Protein AF-T1CAQ6-F1 (afdb_monomer)

Mean predicted aligned error: 11.78 Å

Secondary structure (DSSP, 8-state):
---PPP-----------------SS---TTS-HHHHHHHHHHHHHTT---EEEE-SS-SSSSEEEEE-TTT--EEEEE---SSTTS-EE-SHHHHH-SBS--HHHHHHHHHHTTSTTHHHHHHH----SSEEEEEEEESEEEEEEE--TT--HHHHHHHHHHEEGGGTTEEPS--HHHHHHHHHHHHHTT--EEE-HHHHHHHHHHHHHHHHHHHHHHH-TTGGG-GGGGGT-SSPPPHHHHHHHHHHHHHSS------TTS-SS-PPP----------------

Structure (mmCIF, N/CA/C/O backbone):
data_AF-T1CAQ6-F1
#
_entry.id   AF-T1CAQ6-F1
#
loop_
_atom_site.group_PDB
_atom_site.id
_atom_site.type_symbol
_atom_site.label_atom_id
_atom_site.label_alt_id
_atom_site.label_comp_id
_atom_site.label_asym_id
_atom_site.label_entity_id
_atom_site.label_seq_id
_atom_site.pdbx_PDB_ins_code
_atom_site.Cartn_x
_atom_site.Cartn_y
_atom_site.Cartn_z
_atom_site.occupancy
_atom_site.B_iso_or_equiv
_atom_site.auth_seq_id
_atom_site.auth_comp_id
_atom_site.auth_asym_id
_atom_site.auth_atom_id
_atom_site.pdbx_PDB_model_num
ATOM 1 N N . MET A 1 1 ? 8.371 50.457 54.024 1.00 40.31 1 MET A N 1
ATOM 2 C CA . MET A 1 1 ? 8.135 50.822 52.609 1.00 40.31 1 MET A CA 1
ATOM 3 C C . MET A 1 1 ? 7.409 49.668 51.937 1.00 40.31 1 MET A C 1
ATOM 5 O O . MET A 1 1 ? 7.884 48.546 52.010 1.00 40.31 1 MET A O 1
ATOM 9 N N . LYS A 1 2 ? 6.210 49.922 51.400 1.00 35.12 2 LYS A N 1
ATOM 10 C CA . LYS A 1 2 ? 5.373 48.935 50.705 1.00 35.12 2 LYS A CA 1
ATOM 11 C C . LYS A 1 2 ? 5.833 48.849 49.248 1.00 35.12 2 LYS A C 1
ATOM 13 O O . LYS A 1 2 ? 5.749 49.856 48.551 1.00 35.12 2 LYS A O 1
ATOM 18 N N . THR A 1 3 ? 6.244 47.680 48.773 1.00 33.59 3 THR A N 1
ATOM 19 C CA . THR A 1 3 ? 6.463 47.427 47.341 1.00 33.59 3 THR A CA 1
ATOM 20 C C . THR A 1 3 ? 5.558 46.284 46.889 1.00 33.59 3 THR A C 1
ATOM 22 O O . THR A 1 3 ? 5.728 45.125 47.249 1.00 33.59 3 THR A O 1
ATOM 25 N N . LYS A 1 4 ? 4.522 46.659 46.132 1.00 32.66 4 LYS A N 1
ATOM 26 C CA . LYS A 1 4 ? 3.660 45.759 45.357 1.00 32.66 4 LYS A CA 1
ATOM 27 C C . LYS A 1 4 ? 4.472 45.160 44.201 1.00 32.66 4 LYS A C 1
ATOM 29 O O . LYS A 1 4 ? 5.146 45.935 43.523 1.00 32.66 4 LYS A O 1
ATOM 34 N N . PRO A 1 5 ? 4.312 43.876 43.851 1.00 33.75 5 PRO A N 1
ATOM 35 C CA . PRO A 1 5 ? 4.536 43.435 42.488 1.00 33.75 5 PRO A CA 1
ATOM 36 C C . PRO A 1 5 ? 3.266 43.678 41.662 1.00 33.75 5 PRO A C 1
ATOM 38 O O . PRO A 1 5 ? 2.150 43.346 42.062 1.00 33.75 5 PRO A O 1
ATOM 41 N N . LEU A 1 6 ? 3.459 44.316 40.511 1.00 31.70 6 LEU A N 1
ATOM 42 C CA . LEU A 1 6 ? 2.451 44.578 39.493 1.00 31.70 6 LEU A CA 1
ATOM 43 C C . LEU A 1 6 ? 1.909 43.261 38.924 1.00 31.70 6 LEU A C 1
ATOM 45 O O . LEU A 1 6 ? 2.656 42.457 38.373 1.00 31.70 6 LEU A O 1
ATOM 49 N N . SER A 1 7 ? 0.590 43.073 39.006 1.00 30.94 7 SER A N 1
ATOM 50 C CA . SER A 1 7 ? -0.119 42.044 38.251 1.00 30.94 7 SER A CA 1
ATOM 51 C C . SER A 1 7 ? -0.069 42.398 36.762 1.00 30.94 7 SER A C 1
ATOM 53 O O . SER A 1 7 ? -0.842 43.238 36.285 1.00 30.94 7 SER A O 1
ATOM 55 N N . VAL A 1 8 ? 0.833 41.770 36.012 1.00 34.38 8 VAL A N 1
ATOM 56 C CA . VAL A 1 8 ? 0.759 41.797 34.551 1.00 34.38 8 VAL A CA 1
ATOM 57 C C . VAL A 1 8 ? -0.361 40.846 34.159 1.00 34.38 8 VAL A C 1
ATOM 59 O O . VAL A 1 8 ? -0.269 39.630 34.303 1.00 34.38 8 VAL A O 1
ATOM 62 N N . LYS A 1 9 ? -1.474 41.458 33.757 1.00 30.97 9 LYS A N 1
ATOM 63 C CA . LYS A 1 9 ? -2.688 40.815 33.272 1.00 30.97 9 LYS A CA 1
ATOM 64 C C . LYS A 1 9 ? -2.329 39.713 32.275 1.00 30.97 9 LYS A C 1
ATOM 66 O O . LYS A 1 9 ? -1.793 39.992 31.205 1.00 30.97 9 LYS A O 1
ATOM 71 N N . ALA A 1 10 ? -2.696 38.483 32.624 1.00 31.16 10 ALA A N 1
ATOM 72 C CA . ALA A 1 10 ? -2.847 37.360 31.714 1.00 31.16 10 ALA A CA 1
ATOM 73 C C . ALA A 1 10 ? -3.955 37.695 30.701 1.00 31.16 10 ALA A C 1
ATOM 75 O O . ALA A 1 10 ? -5.111 37.308 30.836 1.00 31.16 10 ALA A O 1
ATOM 76 N N . ALA A 1 11 ? -3.593 38.501 29.711 1.00 33.75 11 ALA A N 1
ATOM 77 C CA . ALA A 1 11 ? -4.400 38.851 28.559 1.00 33.75 11 ALA A CA 1
ATOM 78 C C . ALA A 1 11 ? -3.692 38.315 27.313 1.00 33.75 11 ALA A C 1
ATOM 80 O O . ALA A 1 11 ? -3.272 39.065 26.440 1.00 33.75 11 ALA A O 1
ATOM 81 N N . GLN A 1 12 ? -3.544 36.994 27.234 1.00 31.95 12 GLN A N 1
ATOM 82 C CA . GLN A 1 12 ? -3.258 36.310 25.977 1.00 31.95 12 GLN A CA 1
ATOM 83 C C . GLN A 1 12 ? -4.358 35.291 25.714 1.00 31.95 12 GLN A C 1
ATOM 85 O O . GLN A 1 12 ? -4.246 34.097 25.956 1.00 31.95 12 GLN A O 1
ATOM 90 N N . ALA A 1 13 ? -5.470 35.867 25.258 1.00 33.31 13 ALA A N 1
ATOM 91 C CA . ALA A 1 13 ? -6.212 35.425 24.090 1.00 33.31 13 ALA A CA 1
ATOM 92 C C . ALA A 1 13 ? -6.301 33.904 23.898 1.00 33.31 13 ALA A C 1
ATOM 94 O O . ALA A 1 13 ? -5.608 33.304 23.078 1.00 33.31 13 ALA A O 1
ATOM 95 N N . SER A 1 14 ? -7.300 33.332 24.560 1.00 37.12 14 SER A N 1
ATOM 96 C CA . SER A 1 14 ? -8.051 32.173 24.094 1.00 37.12 14 SER A CA 1
ATOM 97 C C . SER A 1 14 ? -8.678 32.445 22.713 1.00 37.12 14 SER A C 1
ATOM 99 O O . SER A 1 14 ? -9.882 32.648 22.568 1.00 37.12 14 SER A O 1
ATOM 101 N N . LYS A 1 15 ? -7.873 32.449 21.647 1.00 37.47 15 LYS A N 1
ATOM 102 C CA . LYS A 1 15 ? -8.399 32.314 20.285 1.00 37.47 15 LYS A CA 1
ATOM 103 C C . LYS A 1 15 ? -8.527 30.831 19.985 1.00 37.47 15 LYS A C 1
ATOM 105 O O . LYS A 1 15 ? -7.562 30.163 19.632 1.00 37.47 15 LYS A O 1
ATOM 110 N N . SER A 1 16 ? -9.748 30.331 20.158 1.00 37.44 16 SER A N 1
ATOM 111 C CA . SER A 1 16 ? -10.180 29.057 19.592 1.00 37.44 16 SER A CA 1
ATOM 112 C C . SER A 1 16 ? -9.671 28.941 18.148 1.00 37.44 16 SER A C 1
ATOM 114 O O . SER A 1 16 ? -9.913 29.813 17.310 1.00 37.44 16 SER A O 1
ATOM 116 N N . ALA A 1 17 ? -8.902 27.888 17.875 1.00 41.69 17 ALA A N 1
ATOM 117 C CA . ALA A 1 17 ? -8.387 27.581 16.551 1.00 41.69 17 ALA A CA 1
ATOM 118 C C . ALA A 1 17 ? -9.563 27.235 15.629 1.00 41.69 17 ALA A C 1
ATOM 120 O O . ALA A 1 17 ? -9.959 26.078 15.480 1.00 41.69 17 ALA A O 1
ATOM 121 N N . ARG A 1 18 ? -10.168 28.257 15.023 1.00 43.47 18 ARG A N 1
ATOM 122 C CA . ARG A 1 18 ? -11.094 28.097 13.906 1.00 43.47 18 ARG A CA 1
ATOM 123 C C . ARG A 1 18 ? -10.276 27.443 12.792 1.00 43.47 18 ARG A C 1
ATOM 125 O O . ARG A 1 18 ? -9.409 28.105 12.230 1.00 43.47 18 ARG A O 1
ATOM 132 N N . LYS A 1 19 ? -10.477 26.138 12.550 1.00 57.50 19 LYS A N 1
ATOM 133 C CA . LYS A 1 19 ? -9.777 25.367 11.504 1.00 57.50 19 LYS A CA 1
ATOM 134 C C . LYS A 1 19 ? -9.721 26.210 10.227 1.00 57.50 19 LYS A C 1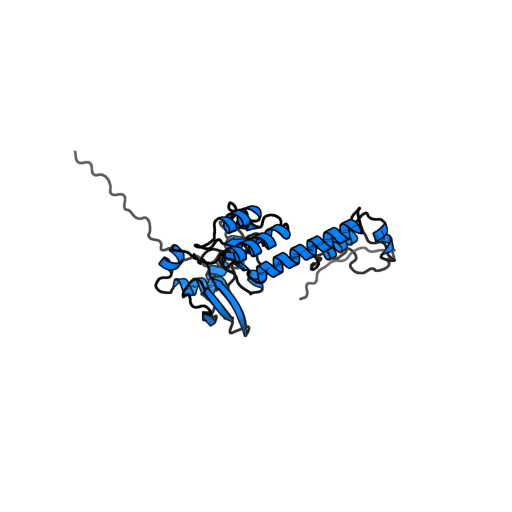
ATOM 136 O O . LYS A 1 19 ? -10.772 26.485 9.647 1.00 57.50 19 LYS A O 1
ATOM 141 N N . LEU A 1 20 ? -8.528 26.658 9.824 1.00 64.94 20 LEU A N 1
ATOM 142 C CA . LEU A 1 20 ? -8.370 27.377 8.564 1.00 64.94 20 LEU A CA 1
ATOM 143 C C . LEU A 1 20 ? -8.843 26.453 7.439 1.00 64.94 20 LEU A C 1
ATOM 145 O O . LEU A 1 20 ? -8.340 25.343 7.283 1.00 64.94 20 LEU A O 1
ATOM 149 N N . LYS A 1 21 ? -9.833 26.912 6.673 1.00 81.12 21 LYS A N 1
ATOM 150 C CA . LYS A 1 21 ? -10.293 26.240 5.460 1.00 81.12 21 LYS A CA 1
ATOM 151 C C . LYS A 1 21 ? -9.170 26.328 4.431 1.00 81.12 21 LYS A C 1
ATOM 153 O O . LYS A 1 21 ? -8.845 27.423 3.978 1.00 81.12 21 LYS A O 1
ATOM 158 N N . LEU A 1 22 ? -8.572 25.190 4.087 1.00 84.12 22 LEU A N 1
ATOM 159 C CA . LEU A 1 22 ? -7.465 25.145 3.137 1.00 84.12 22 LEU A CA 1
ATOM 160 C C . LEU A 1 22 ? -7.947 25.498 1.724 1.00 84.12 22 LEU A C 1
ATOM 162 O O . LEU A 1 22 ? -9.017 25.063 1.283 1.00 84.12 22 LEU A O 1
ATOM 166 N N . SER A 1 23 ? -7.139 26.287 1.012 1.00 84.38 23 SER A N 1
ATOM 167 C CA . SER A 1 23 ? -7.348 26.577 -0.408 1.00 84.38 23 SER A CA 1
ATOM 168 C C . SER A 1 23 ? -7.070 25.333 -1.246 1.00 84.38 23 SER A C 1
ATOM 170 O O . SER A 1 23 ? -6.120 24.605 -0.975 1.00 84.38 23 SER A O 1
ATOM 172 N N . ARG A 1 24 ? -7.876 25.115 -2.292 1.00 83.88 24 ARG A N 1
ATOM 173 C CA . ARG A 1 24 ? -7.681 24.029 -3.272 1.00 83.88 24 ARG A CA 1
ATOM 174 C C . ARG A 1 24 ? -6.655 24.382 -4.352 1.00 83.88 24 ARG A C 1
ATOM 176 O O . ARG A 1 24 ? -6.221 23.494 -5.073 1.00 83.88 24 ARG A 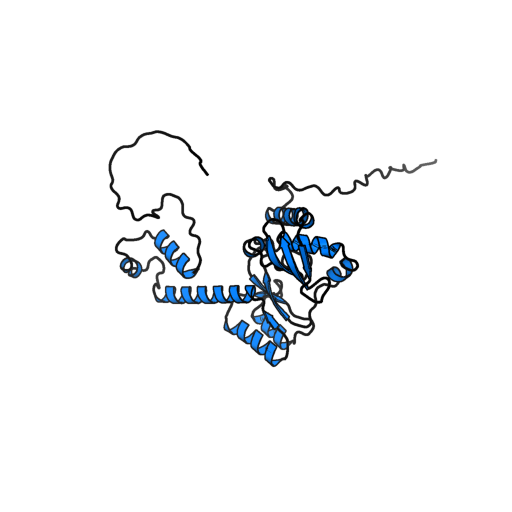O 1
ATOM 183 N N . THR A 1 25 ? -6.293 25.660 -4.465 1.00 83.81 25 THR A N 1
ATOM 184 C CA . THR A 1 25 ? -5.477 26.190 -5.569 1.00 83.81 25 THR A CA 1
ATOM 185 C C . THR A 1 25 ? -4.095 26.644 -5.109 1.00 83.81 25 THR A C 1
ATOM 187 O O . THR A 1 25 ? -3.187 26.748 -5.922 1.00 83.81 25 THR A O 1
ATOM 190 N N . HIS A 1 26 ? -3.923 26.920 -3.815 1.00 82.38 26 HIS A N 1
ATOM 191 C CA . HIS A 1 26 ? -2.684 27.467 -3.273 1.00 82.38 26 HIS A CA 1
ATOM 192 C C . HIS A 1 26 ? -2.161 26.600 -2.131 1.00 82.38 26 HIS A C 1
ATOM 194 O O . HIS A 1 26 ? -2.883 26.370 -1.155 1.00 82.38 26 HIS A O 1
ATOM 200 N N . VAL A 1 27 ? -0.903 26.172 -2.251 1.00 85.50 27 VAL A N 1
ATOM 201 C CA . VAL A 1 27 ? -0.171 25.457 -1.201 1.00 85.50 27 VAL A CA 1
ATOM 202 C C . VAL A 1 27 ? 0.267 26.473 -0.143 1.00 85.50 27 VAL A C 1
ATOM 204 O O . VAL A 1 27 ? 0.961 27.427 -0.489 1.00 85.50 27 VAL A O 1
ATOM 207 N N . PRO A 1 28 ? -0.148 26.342 1.128 1.00 86.38 28 PRO A N 1
ATOM 208 C CA . PRO A 1 28 ? 0.380 27.177 2.207 1.00 86.38 28 PRO A CA 1
ATOM 209 C C . PRO A 1 28 ? 1.902 27.034 2.321 1.00 86.38 28 PRO A C 1
ATOM 211 O O . PRO A 1 28 ? 2.423 25.940 2.117 1.00 86.38 28 PRO A O 1
ATOM 214 N N . ALA A 1 29 ? 2.605 28.115 2.666 1.00 82.62 29 ALA A N 1
ATOM 215 C CA . ALA A 1 29 ? 4.070 28.124 2.737 1.00 82.62 29 ALA A CA 1
ATOM 216 C C . ALA A 1 29 ? 4.622 27.139 3.786 1.00 82.62 29 ALA A C 1
ATOM 218 O O . ALA A 1 29 ? 5.761 26.692 3.691 1.00 82.62 29 ALA A O 1
ATOM 219 N N . GLU A 1 30 ? 3.802 26.784 4.774 1.00 85.62 30 GLU A N 1
ATOM 220 C CA . GLU A 1 30 ? 4.151 25.919 5.897 1.00 85.62 30 GLU A CA 1
ATOM 221 C C . GLU A 1 30 ? 3.925 24.423 5.615 1.00 85.62 30 GLU A C 1
ATOM 223 O O . GLU A 1 30 ? 4.200 23.597 6.486 1.00 85.62 30 GLU A O 1
ATOM 228 N N . LEU A 1 31 ? 3.395 24.050 4.441 1.00 85.88 31 LEU A N 1
ATOM 229 C CA . LEU A 1 31 ? 3.062 22.662 4.105 1.00 85.88 31 LEU A CA 1
ATOM 230 C C . LEU A 1 31 ? 3.787 22.178 2.852 1.00 85.88 31 LEU A C 1
ATOM 232 O O . LEU A 1 31 ? 3.856 22.867 1.836 1.00 85.88 31 LEU A O 1
ATOM 236 N N . SER A 1 32 ? 4.234 20.921 2.893 1.00 89.69 32 SER A N 1
ATOM 237 C CA . SER A 1 32 ? 4.639 20.219 1.678 1.00 89.69 32 SER A CA 1
ATOM 238 C C . SER A 1 32 ? 3.426 20.018 0.750 1.00 89.69 32 SER A C 1
ATOM 240 O O . SER A 1 32 ? 2.286 19.931 1.227 1.00 89.69 32 SER A O 1
ATOM 242 N N . PRO A 1 33 ? 3.627 19.876 -0.575 1.00 89.44 33 PRO A N 1
ATOM 243 C CA . PRO A 1 33 ? 2.533 19.566 -1.494 1.00 89.44 33 PRO A CA 1
ATOM 244 C C . PRO A 1 33 ? 1.752 18.303 -1.099 1.00 89.44 33 PRO A C 1
ATOM 246 O O . PRO A 1 33 ? 0.523 18.287 -1.189 1.00 89.44 33 PRO A O 1
ATOM 249 N N . ALA A 1 34 ? 2.443 17.265 -0.615 1.00 89.38 34 ALA A N 1
ATOM 250 C CA . ALA A 1 34 ? 1.820 16.019 -0.173 1.00 89.38 34 ALA A CA 1
ATOM 251 C C . ALA A 1 34 ? 0.960 16.224 1.085 1.00 89.38 34 ALA A C 1
ATOM 253 O O . ALA A 1 34 ? -0.190 15.779 1.129 1.00 89.38 34 ALA A O 1
ATOM 254 N N . ASP A 1 35 ? 1.467 16.949 2.084 1.00 90.31 35 ASP A N 1
ATOM 255 C CA . ASP A 1 35 ? 0.730 17.208 3.326 1.00 90.31 35 ASP A CA 1
ATOM 256 C C . ASP A 1 35 ? -0.457 18.140 3.103 1.00 90.31 35 ASP A C 1
ATOM 258 O O . ASP A 1 35 ? -1.535 17.914 3.657 1.00 90.31 35 ASP A O 1
ATOM 262 N N . TRP A 1 36 ? -0.307 19.132 2.225 1.00 91.81 36 TRP A N 1
ATOM 263 C CA . TRP A 1 36 ? -1.419 19.962 1.775 1.00 91.81 36 TRP A CA 1
ATOM 264 C C . TRP A 1 36 ? -2.513 19.120 1.109 1.00 91.81 36 TRP A C 1
ATOM 266 O O . TRP A 1 36 ? -3.688 19.236 1.468 1.00 91.81 36 TRP A O 1
ATOM 276 N N . GLN A 1 37 ? -2.154 18.205 0.204 1.00 92.25 37 GLN A N 1
ATOM 277 C CA . GLN A 1 37 ? -3.121 17.318 -0.447 1.00 92.25 37 GLN A CA 1
ATOM 278 C C . GLN A 1 37 ? -3.787 16.322 0.515 1.00 92.25 37 GLN A C 1
ATOM 280 O O . GLN A 1 37 ? -4.991 16.060 0.380 1.00 92.25 37 GLN A O 1
ATOM 285 N N . ARG A 1 38 ? -3.046 15.779 1.490 1.00 93.38 38 ARG A N 1
ATOM 286 C CA . ARG A 1 38 ? -3.602 14.953 2.577 1.00 93.38 38 ARG A CA 1
ATOM 287 C C . ARG A 1 38 ? -4.590 15.760 3.416 1.00 93.38 38 ARG A C 1
ATOM 289 O O . ARG A 1 38 ? -5.708 15.307 3.658 1.00 93.38 38 ARG A O 1
ATOM 296 N N . ALA A 1 39 ? -4.222 16.978 3.803 1.00 91.25 39 ALA A N 1
ATOM 297 C CA . ALA A 1 39 ? -5.064 17.844 4.618 1.00 91.25 39 ALA A CA 1
ATOM 298 C C . ALA A 1 39 ? -6.343 18.277 3.881 1.00 91.25 39 ALA A C 1
ATOM 300 O O . ALA A 1 39 ? -7.422 18.271 4.478 1.00 91.25 39 ALA A O 1
ATOM 301 N N . LEU A 1 40 ? -6.263 18.557 2.574 1.00 91.69 40 LEU A N 1
ATOM 302 C CA . LEU A 1 40 ? -7.438 18.793 1.731 1.00 91.69 40 LEU A CA 1
ATOM 303 C C . LEU A 1 40 ? -8.369 17.575 1.716 1.00 91.69 40 LEU A C 1
ATOM 305 O O . LEU A 1 40 ? -9.575 17.722 1.922 1.00 91.69 40 LEU A O 1
ATOM 309 N N . ARG A 1 41 ? -7.830 16.366 1.509 1.00 92.88 41 ARG A N 1
ATOM 310 C CA . ARG A 1 41 ? -8.627 15.127 1.534 1.00 92.88 41 ARG A CA 1
ATOM 311 C C . ARG A 1 41 ? -9.282 14.903 2.891 1.00 92.88 41 ARG A C 1
ATOM 313 O O . ARG A 1 41 ? -10.458 14.563 2.918 1.00 92.88 41 ARG A O 1
ATOM 320 N N . ARG A 1 42 ? -8.582 15.168 3.995 1.00 92.12 42 ARG A N 1
ATOM 321 C CA . ARG A 1 42 ? -9.150 15.085 5.347 1.00 92.12 42 ARG A CA 1
ATOM 322 C C . ARG A 1 42 ? -10.287 16.079 5.557 1.00 92.12 42 ARG A C 1
ATOM 324 O O . ARG A 1 42 ? -11.333 15.728 6.097 1.00 92.12 42 ARG A O 1
ATOM 331 N N . GLN A 1 43 ? -10.094 17.320 5.117 1.00 88.81 43 GLN A N 1
ATOM 332 C CA . GLN A 1 43 ? -11.084 18.377 5.285 1.00 88.81 43 GLN A CA 1
ATOM 333 C C . GLN A 1 43 ? -12.351 18.101 4.465 1.00 88.81 43 GLN A C 1
ATOM 335 O O . GLN A 1 43 ? -13.450 18.139 5.008 1.00 88.81 43 GLN A O 1
ATOM 340 N N . PHE A 1 44 ? -12.202 17.800 3.174 1.00 85.88 44 PHE A N 1
ATOM 341 C CA . PHE A 1 44 ? -13.340 17.609 2.272 1.00 85.88 44 PHE A CA 1
ATOM 342 C C . PHE A 1 44 ? -13.908 16.187 2.308 1.00 85.88 44 PHE A C 1
ATOM 344 O O . PHE A 1 44 ? -15.072 15.994 1.964 1.00 85.88 44 PHE A O 1
ATOM 351 N N . GLY A 1 45 ? -13.120 15.191 2.719 1.00 82.69 45 GLY A N 1
ATOM 352 C CA . GLY A 1 45 ? -13.541 13.795 2.847 1.00 82.69 45 GLY A CA 1
ATOM 353 C C . GLY A 1 45 ? -14.664 13.630 3.867 1.00 82.69 45 GLY A C 1
ATOM 354 O O . GLY A 1 45 ? -15.668 12.990 3.574 1.00 82.69 45 GLY A O 1
ATOM 355 N N . GLY A 1 46 ? -14.560 14.295 5.021 1.00 79.69 46 GLY A N 1
ATOM 356 C CA . GLY A 1 46 ? -15.608 14.275 6.048 1.00 79.69 46 GLY A CA 1
ATOM 357 C C . GLY A 1 46 ? -16.908 14.997 5.663 1.00 79.69 46 GLY A C 1
ATOM 358 O O . GLY A 1 46 ? -17.924 14.797 6.324 1.00 79.69 46 GLY A O 1
ATOM 359 N N . GLU A 1 47 ? -16.886 15.821 4.611 1.00 86.75 47 GLU A N 1
ATOM 360 C CA . GLU A 1 47 ? -18.053 16.545 4.081 1.00 86.75 47 GLU A CA 1
ATOM 361 C C . GLU A 1 47 ? -18.781 15.756 2.975 1.00 86.75 47 GLU A C 1
ATOM 363 O O . GLU A 1 47 ? -19.813 16.201 2.474 1.00 86.75 47 GLU A O 1
ATOM 368 N N . GLN A 1 48 ? -18.253 14.599 2.557 1.00 89.19 48 GLN A N 1
ATOM 369 C CA . GLN A 1 48 ? -18.855 13.810 1.483 1.00 89.19 48 GLN A CA 1
ATOM 370 C C . GLN A 1 48 ? -20.157 13.141 1.939 1.00 89.19 48 GLN A C 1
ATOM 372 O O . GLN A 1 48 ? -20.228 12.546 3.011 1.00 89.19 48 GLN A O 1
ATOM 377 N N . ALA A 1 49 ? -21.172 13.165 1.075 1.00 90.94 49 ALA A N 1
ATOM 378 C CA . ALA A 1 49 ? -22.440 12.466 1.278 1.00 90.94 49 ALA A CA 1
ATOM 379 C C . ALA A 1 49 ? -22.377 11.024 0.737 1.00 90.94 49 ALA A C 1
ATOM 381 O O . ALA A 1 49 ? -23.163 10.639 -0.128 1.00 90.94 49 ALA A O 1
ATOM 382 N N . PHE A 1 50 ? -21.393 10.239 1.181 1.00 94.75 50 PHE A N 1
ATOM 383 C CA . PHE A 1 50 ? -21.282 8.833 0.789 1.00 94.75 50 PHE A CA 1
ATOM 384 C C . PHE A 1 50 ? -22.147 7.929 1.670 1.00 94.75 50 PHE A C 1
ATOM 386 O O . PHE A 1 50 ? -22.354 8.194 2.853 1.00 94.75 50 PHE A O 1
ATOM 393 N N . GLY A 1 51 ? -22.628 6.834 1.086 1.00 95.25 51 GLY A N 1
ATOM 394 C CA . GLY A 1 51 ? -23.178 5.715 1.846 1.00 95.25 51 GLY A CA 1
ATOM 395 C C . GLY A 1 51 ? -22.048 4.886 2.452 1.00 95.25 51 GLY A C 1
ATOM 396 O O . GLY A 1 51 ? -20.985 4.750 1.840 1.00 95.25 51 GLY A O 1
ATOM 397 N N . LEU A 1 52 ? -22.277 4.350 3.651 1.00 96.75 52 LEU A N 1
ATOM 398 C CA . LEU A 1 52 ? -21.311 3.539 4.385 1.00 96.75 52 LEU A CA 1
ATOM 399 C C . LEU A 1 52 ? -21.965 2.265 4.911 1.00 96.75 52 LEU A C 1
ATOM 401 O O . LEU A 1 52 ? -22.902 2.327 5.704 1.00 96.75 52 LEU A O 1
ATOM 405 N N . GLU A 1 53 ? -21.403 1.127 4.536 1.00 97.06 53 GLU A N 1
ATOM 406 C CA . GLU A 1 53 ? -21.769 -0.193 5.043 1.00 97.06 53 GLU A CA 1
ATOM 407 C C . GLU A 1 53 ? -20.524 -0.842 5.663 1.00 97.06 53 GLU A C 1
ATOM 409 O O . GLU A 1 53 ? -19.440 -0.796 5.080 1.00 97.06 53 GLU A O 1
ATOM 414 N N . ASN A 1 54 ? -20.655 -1.419 6.860 1.00 97.12 54 ASN A N 1
ATOM 415 C CA . ASN A 1 54 ? -19.599 -2.236 7.457 1.00 97.12 54 ASN A CA 1
ATOM 416 C C . ASN A 1 54 ? -19.800 -3.687 7.016 1.00 97.12 54 ASN A C 1
ATOM 418 O O . ASN A 1 54 ? -20.826 -4.276 7.342 1.00 97.12 54 ASN A O 1
ATOM 422 N N . VAL A 1 55 ? -18.840 -4.233 6.274 1.00 95.75 55 VAL A N 1
ATOM 423 C CA . VAL A 1 55 ? -18.896 -5.602 5.741 1.00 95.75 55 VAL A CA 1
ATOM 424 C C . VAL A 1 55 ? -18.337 -6.600 6.757 1.00 95.75 55 VAL A C 1
ATOM 426 O O . VAL A 1 55 ? -18.772 -7.747 6.809 1.00 95.75 55 VAL A O 1
ATOM 429 N N . GLY A 1 56 ? -17.378 -6.171 7.580 1.00 91.38 56 GLY A N 1
ATOM 430 C CA . GLY A 1 56 ? -16.811 -7.003 8.637 1.00 91.38 56 GLY A CA 1
ATOM 431 C C . GLY A 1 56 ? -17.560 -6.907 9.968 1.00 91.38 56 GLY A C 1
ATOM 432 O O . GLY A 1 56 ? -18.456 -6.091 10.170 1.00 91.38 56 GLY A O 1
ATOM 433 N N . MET A 1 57 ? -17.147 -7.748 10.918 1.00 89.50 57 MET A N 1
ATOM 434 C CA . MET A 1 57 ? -17.773 -7.837 12.244 1.00 89.50 57 MET A CA 1
ATOM 435 C C . MET A 1 57 ? -17.262 -6.788 13.238 1.00 89.50 57 MET A C 1
ATOM 437 O O . MET A 1 57 ? -17.934 -6.476 14.219 1.00 89.50 57 MET A O 1
ATOM 441 N N . GLN A 1 58 ? -16.059 -6.255 13.016 1.00 92.81 58 GLN A N 1
ATOM 442 C CA . GLN A 1 58 ? -15.428 -5.323 13.945 1.00 92.81 58 GLN A CA 1
ATOM 443 C C . GLN A 1 58 ? -15.970 -3.898 13.741 1.00 92.81 58 GLN A C 1
ATOM 445 O O . GLN A 1 58 ? -16.181 -3.469 12.607 1.00 92.81 58 GLN A O 1
ATOM 450 N N . PRO A 1 59 ? -16.194 -3.114 14.810 1.00 92.31 59 PRO A N 1
ATOM 451 C CA . PRO A 1 59 ? -16.831 -1.800 14.693 1.00 92.31 59 PRO A CA 1
ATOM 452 C C . PRO A 1 59 ? -15.921 -0.697 14.126 1.00 92.31 59 PRO A C 1
ATOM 454 O O . PRO A 1 59 ? -16.437 0.286 13.584 1.00 92.31 59 PRO A O 1
ATOM 457 N N . PHE A 1 60 ? -14.597 -0.842 14.272 1.00 94.50 60 PHE A N 1
ATOM 458 C CA . PHE A 1 60 ? -13.594 0.160 13.880 1.00 94.50 60 PHE A CA 1
ATOM 459 C C . PHE A 1 60 ? -12.622 -0.381 12.834 1.00 94.50 60 PHE A C 1
ATOM 461 O O . PHE A 1 60 ? -12.589 0.113 11.710 1.00 94.50 60 PHE A O 1
ATOM 468 N N . PHE A 1 61 ? -11.849 -1.409 13.190 1.00 96.31 61 PHE A N 1
ATOM 469 C CA . PHE A 1 61 ? -10.864 -2.007 12.296 1.00 96.31 61 PHE A CA 1
ATOM 470 C C . PHE A 1 61 ? -11.508 -3.098 11.451 1.00 96.31 61 PHE A C 1
ATOM 472 O O . PHE A 1 61 ? -11.515 -4.270 11.820 1.00 96.31 61 PHE A O 1
ATOM 479 N N . SER A 1 62 ? -12.119 -2.686 10.349 1.00 95.69 62 SER A N 1
ATOM 480 C CA . SER A 1 62 ? -12.963 -3.548 9.529 1.00 95.69 62 SER A CA 1
ATOM 481 C C . SER A 1 62 ? -12.797 -3.258 8.045 1.00 95.69 62 SER A C 1
ATOM 483 O O . SER A 1 62 ? -12.033 -2.380 7.637 1.00 95.69 62 SER A O 1
ATOM 485 N N . GLU A 1 63 ? -13.487 -4.047 7.239 1.00 96.06 63 GLU A N 1
ATOM 486 C CA . GLU A 1 63 ? -13.724 -3.765 5.836 1.00 96.06 63 GLU A CA 1
ATOM 487 C C . GLU A 1 63 ? -15.072 -3.058 5.686 1.00 96.06 63 GLU A C 1
ATOM 489 O O . GLU A 1 63 ? -16.089 -3.482 6.239 1.00 96.06 63 GLU A O 1
ATOM 494 N N . PHE A 1 64 ? -15.073 -1.970 4.930 1.00 97.31 64 PHE A N 1
ATOM 495 C CA . PHE A 1 64 ? -16.229 -1.134 4.673 1.00 97.31 64 PHE A CA 1
ATOM 496 C C . PHE A 1 64 ? -16.491 -1.046 3.177 1.00 97.31 64 PHE A C 1
ATOM 498 O O . PHE A 1 64 ? -15.576 -1.080 2.351 1.00 97.31 64 PHE A O 1
ATOM 505 N N . ARG A 1 65 ? -17.756 -0.851 2.830 1.00 97.69 65 ARG A N 1
ATOM 506 C CA . ARG A 1 65 ? -18.196 -0.527 1.482 1.00 97.69 65 ARG A CA 1
ATOM 507 C C . ARG A 1 65 ? -18.688 0.916 1.465 1.00 97.69 65 ARG A C 1
ATOM 509 O O . ARG A 1 65 ? -19.584 1.288 2.220 1.00 97.69 65 ARG A O 1
ATOM 516 N N . VAL A 1 66 ? -18.072 1.730 0.610 1.00 97.00 66 VAL A N 1
ATOM 517 C CA . VAL A 1 66 ? -18.398 3.149 0.431 1.00 97.00 66 VAL A CA 1
ATOM 518 C C . VAL A 1 66 ? -19.052 3.341 -0.925 1.00 97.00 66 VAL A C 1
ATOM 520 O O . VAL A 1 66 ? -18.436 3.052 -1.952 1.00 97.00 66 VAL A O 1
ATOM 523 N N . SER A 1 67 ? -20.280 3.852 -0.939 1.00 96.44 67 SER A N 1
ATOM 524 C CA . SER A 1 67 ? -21.033 4.124 -2.166 1.00 96.44 67 SER A CA 1
ATOM 525 C C . SER A 1 67 ? -21.150 5.624 -2.416 1.00 96.44 67 SER A C 1
ATOM 527 O O . SER A 1 67 ? -21.585 6.376 -1.541 1.00 96.44 67 SER A O 1
ATOM 529 N N . ASN A 1 68 ? -20.821 6.070 -3.626 1.00 93.88 68 ASN A N 1
ATOM 530 C CA . ASN A 1 68 ? -21.050 7.445 -4.051 1.00 93.88 68 ASN A CA 1
ATOM 531 C C . ASN A 1 68 ? -22.402 7.550 -4.777 1.00 93.88 68 ASN A C 1
ATOM 533 O O . ASN A 1 68 ? -22.513 7.024 -5.886 1.00 93.88 68 ASN A O 1
ATOM 537 N N . PRO A 1 69 ? -23.410 8.246 -4.219 1.00 90.50 69 PRO A N 1
ATOM 538 C CA . PRO A 1 69 ? -24.730 8.343 -4.843 1.00 90.50 69 PRO A CA 1
ATOM 539 C C . PRO A 1 69 ? -24.709 9.093 -6.182 1.00 90.50 69 PRO A C 1
ATOM 541 O O . PRO A 1 69 ? -25.513 8.791 -7.058 1.00 90.50 69 PRO A O 1
ATOM 544 N N . LEU A 1 70 ? -23.772 10.031 -6.373 1.00 89.62 70 LEU A N 1
ATOM 545 C CA . LEU A 1 70 ? -23.686 10.836 -7.595 1.00 89.62 70 LEU A CA 1
ATOM 546 C C . LEU A 1 70 ? -23.103 10.041 -8.766 1.00 89.62 70 LEU A C 1
ATOM 548 O O . LEU A 1 70 ? -23.658 10.050 -9.858 1.00 89.62 70 LEU A O 1
ATOM 552 N N . SER A 1 71 ? -21.989 9.337 -8.543 1.00 90.81 71 SER A N 1
ATOM 553 C CA . SER A 1 71 ? -21.342 8.530 -9.589 1.00 90.81 71 SER A CA 1
ATOM 554 C C . SER A 1 71 ? -21.836 7.085 -9.642 1.00 90.81 71 SER A C 1
ATOM 556 O O . SER A 1 71 ? -21.388 6.336 -10.504 1.00 90.81 71 SER A O 1
ATOM 558 N N . LYS A 1 72 ? -22.702 6.671 -8.706 1.00 92.75 72 LYS A N 1
ATOM 559 C CA . LYS A 1 72 ? -23.170 5.285 -8.506 1.00 92.75 72 LYS A CA 1
ATOM 560 C C . LYS A 1 72 ? -22.044 4.255 -8.325 1.00 92.75 72 LYS A C 1
ATOM 562 O O . LYS A 1 72 ? -22.264 3.057 -8.458 1.00 92.75 72 LYS A O 1
ATOM 567 N N . SER A 1 73 ? -20.830 4.713 -8.028 1.00 93.50 73 SER A N 1
ATOM 568 C CA . SER A 1 73 ? -19.662 3.855 -7.845 1.00 93.50 73 SER A CA 1
ATOM 569 C C . SER A 1 73 ? -19.570 3.379 -6.405 1.00 93.50 73 SER A C 1
ATOM 571 O O . SER A 1 73 ? -19.796 4.167 -5.484 1.00 93.50 73 SER A O 1
ATOM 573 N N . THR A 1 74 ? -19.117 2.146 -6.222 1.00 96.38 74 THR A N 1
ATOM 574 C CA . THR A 1 74 ? -18.948 1.532 -4.909 1.00 96.38 74 THR A CA 1
ATOM 575 C C . THR A 1 74 ? -17.531 1.002 -4.765 1.00 96.38 74 THR A C 1
ATOM 577 O O . THR A 1 74 ? -17.042 0.305 -5.652 1.00 96.38 74 THR A O 1
ATOM 580 N N . TYR A 1 75 ? -16.879 1.323 -3.650 1.00 96.44 75 TYR A N 1
ATOM 581 C CA . TYR A 1 75 ? -15.502 0.923 -3.371 1.00 96.44 75 TYR A CA 1
ATOM 582 C C . TYR A 1 75 ? -15.403 0.200 -2.032 1.00 96.44 75 TYR A C 1
ATOM 584 O O . TYR A 1 75 ? -16.052 0.578 -1.056 1.00 96.44 75 TYR A O 1
ATOM 592 N N . ARG A 1 76 ? -14.548 -0.821 -1.991 1.00 96.12 76 ARG A N 1
ATOM 593 C CA . ARG A 1 76 ? -14.108 -1.464 -0.754 1.00 96.12 76 ARG A CA 1
ATOM 594 C C . ARG A 1 76 ? -13.008 -0.623 -0.108 1.00 96.12 76 ARG A C 1
ATOM 596 O O . ARG A 1 76 ? -12.124 -0.119 -0.807 1.00 96.12 76 ARG A O 1
ATOM 603 N N . VAL A 1 77 ? -13.084 -0.466 1.207 1.00 96.31 77 VAL A N 1
ATOM 604 C CA . VAL A 1 77 ? -12.124 0.291 2.011 1.00 96.31 77 VAL A CA 1
ATOM 605 C C . VAL A 1 77 ? -11.796 -0.491 3.271 1.00 96.31 77 VAL A C 1
ATOM 607 O O . VAL A 1 77 ? -12.688 -0.871 4.027 1.00 96.31 77 VAL A O 1
ATOM 610 N N . THR A 1 78 ? -10.514 -0.693 3.519 1.00 95.88 78 THR A N 1
ATOM 611 C CA . THR A 1 78 ? -10.007 -1.417 4.678 1.00 95.88 78 THR A CA 1
ATOM 612 C C . THR A 1 78 ? -9.461 -0.413 5.683 1.00 95.88 78 THR A C 1
ATOM 614 O O . THR A 1 78 ? -8.524 0.320 5.369 1.00 95.88 78 THR A O 1
ATOM 617 N N . ILE A 1 79 ? -10.024 -0.380 6.894 1.00 97.00 79 ILE A N 1
ATOM 618 C CA . ILE A 1 79 ? -9.533 0.480 7.977 1.00 97.00 79 ILE A CA 1
ATOM 619 C C . ILE A 1 79 ? -8.768 -0.355 8.994 1.00 97.00 79 ILE A C 1
ATOM 621 O O . ILE A 1 79 ? -9.315 -1.313 9.546 1.00 97.00 79 ILE A O 1
ATOM 625 N N . ARG A 1 80 ? -7.514 0.018 9.257 1.00 95.56 80 ARG A N 1
ATOM 626 C CA . ARG A 1 80 ? -6.633 -0.602 10.262 1.00 95.56 80 ARG A CA 1
ATOM 627 C C . ARG A 1 80 ? -5.917 0.406 11.157 1.00 95.56 80 ARG A C 1
ATOM 629 O O . ARG A 1 80 ? -5.214 0.006 12.077 1.00 95.56 80 ARG A O 1
ATOM 636 N N . GLY A 1 81 ? -6.109 1.698 10.922 1.00 94.88 81 GLY A N 1
ATOM 637 C CA . GLY A 1 81 ? -5.503 2.747 11.727 1.00 94.88 81 GLY A CA 1
ATOM 638 C C . GLY A 1 81 ? -6.017 4.126 11.339 1.00 94.88 81 GLY A C 1
ATOM 639 O O . GLY A 1 81 ? -7.024 4.255 10.643 1.00 94.88 81 GLY A O 1
ATOM 640 N N . LYS A 1 82 ? -5.349 5.166 11.828 1.00 93.19 82 LYS A N 1
ATOM 641 C CA . LYS A 1 82 ? -5.778 6.571 11.672 1.00 93.19 82 LYS A CA 1
ATOM 642 C C . LYS A 1 82 ? -4.813 7.401 10.830 1.00 93.19 82 LYS A C 1
ATOM 644 O O . LYS A 1 82 ? -5.106 8.558 10.522 1.00 93.19 82 LYS A O 1
ATOM 649 N N . TYR A 1 83 ? -3.655 6.844 10.502 1.00 91.88 83 TYR A N 1
ATOM 650 C CA . TYR A 1 83 ? -2.605 7.531 9.777 1.00 91.88 83 TYR A CA 1
ATOM 651 C C . TYR A 1 83 ? -2.625 7.147 8.293 1.00 91.88 83 TYR A C 1
ATOM 653 O O . TYR A 1 83 ? -3.126 6.078 7.926 1.00 91.88 83 TYR A O 1
ATOM 661 N N . PRO A 1 84 ? -2.114 8.024 7.412 1.00 91.38 84 PRO A N 1
ATOM 662 C CA . PRO A 1 84 ? -1.880 7.654 6.024 1.00 91.38 84 PRO A CA 1
ATOM 663 C C . PRO A 1 84 ? -0.994 6.405 5.941 1.00 91.38 84 PRO A C 1
ATOM 665 O O . PRO A 1 84 ? -0.016 6.309 6.672 1.00 91.38 84 PRO A O 1
ATOM 668 N N . GLY A 1 85 ? -1.350 5.462 5.070 1.00 90.81 85 GLY A N 1
ATOM 669 C CA . GLY A 1 85 ? -0.648 4.182 4.921 1.00 90.81 85 GLY A CA 1
ATOM 670 C C . GLY A 1 85 ? -1.160 3.053 5.827 1.00 90.81 85 GLY A C 1
ATOM 671 O O . GLY A 1 85 ? -0.931 1.884 5.523 1.00 90.81 85 GLY A O 1
ATOM 672 N N . ASP A 1 86 ? -1.928 3.355 6.880 1.00 92.19 86 ASP A N 1
ATOM 673 C CA . ASP A 1 86 ? -2.548 2.310 7.713 1.00 92.19 86 ASP A CA 1
ATOM 674 C C . ASP A 1 86 ? -3.675 1.574 6.976 1.00 92.19 86 ASP A C 1
ATOM 676 O O . ASP A 1 86 ? -3.998 0.430 7.296 1.00 92.19 86 ASP A O 1
ATOM 680 N N . ASN A 1 87 ? -4.318 2.275 6.044 1.00 94.81 87 ASN A N 1
ATOM 681 C CA . ASN A 1 87 ? -5.601 1.928 5.450 1.00 94.81 87 ASN A CA 1
ATOM 682 C C . ASN A 1 87 ? -5.457 1.727 3.940 1.00 94.81 87 ASN A C 1
ATOM 684 O O . ASN A 1 87 ? -4.616 2.371 3.312 1.00 94.81 87 ASN A O 1
ATOM 688 N N . ASP A 1 88 ? -6.338 0.914 3.361 1.00 93.81 88 ASP A N 1
ATOM 689 C CA . ASP A 1 88 ? -6.379 0.616 1.925 1.00 93.81 88 ASP A CA 1
ATOM 690 C C . ASP A 1 88 ? -7.745 0.976 1.317 1.00 93.81 88 ASP A C 1
ATOM 692 O O . ASP A 1 88 ? -8.782 0.923 1.988 1.00 93.81 88 ASP A O 1
ATOM 696 N N . CYS A 1 89 ? -7.758 1.355 0.039 1.00 94.56 89 CYS A N 1
ATOM 697 C CA . CYS A 1 89 ? -8.980 1.604 -0.710 1.00 94.56 89 CYS A CA 1
ATOM 698 C C . CYS A 1 89 ? -8.853 1.151 -2.164 1.00 94.56 89 CYS A C 1
ATOM 700 O O . CYS A 1 89 ? -7.976 1.593 -2.898 1.00 94.56 89 CYS A O 1
ATOM 702 N N . ALA A 1 90 ? -9.854 0.409 -2.640 1.00 94.25 90 ALA A N 1
ATOM 703 C CA . ALA A 1 90 ? -9.937 -0.054 -4.025 1.00 94.25 90 ALA A CA 1
ATOM 704 C C . ALA A 1 90 ? -10.291 1.050 -5.051 1.00 94.25 90 ALA A C 1
ATOM 706 O O . ALA A 1 90 ? -10.714 0.742 -6.166 1.00 94.25 90 ALA A O 1
ATOM 707 N N . CYS A 1 91 ? -10.209 2.339 -4.694 1.00 93.75 91 CYS A N 1
ATOM 708 C CA . CYS A 1 91 ? -10.545 3.419 -5.619 1.00 93.75 91 CYS A CA 1
ATOM 709 C C . CYS A 1 91 ? -9.348 3.817 -6.503 1.00 93.75 91 CYS A C 1
ATOM 711 O O . CYS A 1 91 ? -8.203 3.764 -6.051 1.00 93.75 91 CYS A O 1
ATOM 713 N N . PRO A 1 92 ? -9.593 4.317 -7.730 1.00 92.00 92 PRO A N 1
ATOM 714 C CA . PRO A 1 92 ? -8.515 4.738 -8.625 1.00 92.00 92 PRO A CA 1
ATOM 715 C C . PRO A 1 92 ? -7.617 5.844 -8.055 1.00 92.00 92 PRO A C 1
ATOM 717 O O . PRO A 1 92 ? -6.426 5.856 -8.338 1.00 92.00 92 PRO A O 1
ATOM 720 N N . ASP A 1 93 ? -8.165 6.754 -7.234 1.00 92.62 93 ASP A N 1
ATOM 721 C CA . ASP A 1 93 ? -7.380 7.806 -6.563 1.00 92.62 93 ASP A CA 1
ATOM 722 C C . ASP A 1 93 ? -6.321 7.178 -5.648 1.00 92.62 93 ASP A C 1
ATOM 724 O O . ASP A 1 93 ? -5.145 7.471 -5.804 1.00 92.62 93 ASP A O 1
ATOM 728 N N . TYR A 1 94 ? -6.710 6.263 -4.755 1.00 93.38 94 TYR A N 1
ATOM 729 C CA . TYR A 1 94 ? -5.773 5.606 -3.837 1.00 93.38 94 TYR A CA 1
ATOM 730 C C . TYR A 1 94 ? -4.755 4.724 -4.567 1.00 93.38 94 TYR A C 1
ATOM 732 O O . TYR A 1 94 ? -3.586 4.703 -4.199 1.00 93.38 94 TYR A O 1
ATOM 740 N N . ALA A 1 95 ? -5.183 4.018 -5.617 1.00 89.38 95 ALA A N 1
ATOM 741 C CA . ALA A 1 95 ? -4.307 3.137 -6.388 1.00 89.38 95 ALA A CA 1
ATOM 742 C C . ALA A 1 95 ? -3.213 3.883 -7.177 1.00 89.38 95 ALA A C 1
ATOM 744 O O . ALA A 1 95 ? -2.212 3.270 -7.545 1.00 89.38 95 ALA A O 1
ATOM 745 N N . SER A 1 96 ? -3.426 5.167 -7.482 1.00 87.44 96 SER A N 1
ATOM 746 C CA . SER A 1 96 ? -2.531 5.974 -8.325 1.00 87.44 96 SER A CA 1
ATOM 747 C C . SER A 1 96 ? -1.795 7.079 -7.571 1.00 87.44 96 SER A C 1
ATOM 749 O O . SER A 1 96 ? -0.783 7.568 -8.066 1.00 87.44 96 SER A O 1
ATOM 751 N N . ASN A 1 97 ? -2.286 7.487 -6.400 1.00 88.81 97 ASN A N 1
ATOM 752 C CA . ASN A 1 97 ? -1.622 8.483 -5.570 1.00 88.81 97 ASN A CA 1
ATOM 753 C C . ASN A 1 97 ? -0.650 7.835 -4.571 1.00 88.81 97 ASN A C 1
ATOM 755 O O . ASN A 1 97 ? -0.783 6.670 -4.218 1.00 88.81 97 ASN A O 1
ATOM 759 N N . GLU A 1 98 ? 0.302 8.623 -4.077 1.00 90.88 98 GLU A N 1
ATOM 760 C CA . GLU A 1 98 ? 1.291 8.201 -3.071 1.00 90.88 98 GLU A CA 1
ATOM 761 C C . GLU A 1 98 ? 1.044 8.896 -1.721 1.00 90.88 98 GLU A C 1
ATOM 763 O O . GLU A 1 98 ? 1.953 9.167 -0.935 1.00 90.88 98 GLU A O 1
ATOM 768 N N . LEU A 1 99 ? -0.209 9.256 -1.440 1.00 92.81 99 LEU A N 1
ATOM 769 C CA . LEU A 1 99 ? -0.565 10.022 -0.248 1.00 92.81 99 LEU A CA 1
ATOM 770 C C . LEU A 1 99 ? -0.898 9.133 0.947 1.00 92.81 99 LEU A C 1
ATOM 772 O O . LEU A 1 99 ? -1.059 9.666 2.043 1.00 92.81 99 LEU A O 1
ATOM 776 N N . GLY A 1 100 ? -1.034 7.820 0.765 1.00 93.25 100 GLY A N 1
ATOM 777 C CA . GLY A 1 100 ? -1.461 6.877 1.800 1.00 93.25 100 GLY A CA 1
ATOM 778 C C . GLY A 1 100 ? -2.915 7.072 2.237 1.00 93.25 100 GLY A C 1
ATOM 779 O O . GLY A 1 100 ? -3.331 6.532 3.260 1.00 93.25 100 GLY A O 1
ATOM 780 N N . THR A 1 101 ? -3.691 7.874 1.505 1.00 95.12 101 THR A N 1
ATOM 781 C CA . THR A 1 101 ? -5.095 8.154 1.809 1.00 95.12 101 THR A CA 1
ATOM 782 C C . THR A 1 101 ? -5.863 8.599 0.564 1.00 95.12 101 THR A C 1
ATOM 784 O O . THR A 1 101 ? -5.297 9.012 -0.449 1.00 95.12 101 THR A O 1
ATOM 787 N N . CYS A 1 102 ? -7.187 8.539 0.637 1.00 95.19 102 CYS A N 1
ATOM 788 C CA . CYS A 1 102 ? -8.095 9.063 -0.374 1.00 95.19 102 CYS A CA 1
ATOM 789 C C . CYS A 1 102 ? -9.340 9.646 0.297 1.00 95.19 102 CYS A C 1
ATOM 791 O O . CYS A 1 102 ? -9.575 9.456 1.492 1.00 95.19 102 CYS A O 1
ATOM 793 N N . LYS A 1 103 ? -10.201 10.302 -0.486 1.00 94.69 103 LYS A N 1
ATOM 794 C CA . LYS A 1 103 ? -11.462 10.858 0.035 1.00 94.69 103 LYS A CA 1
ATOM 795 C C . LYS A 1 103 ? -12.360 9.824 0.738 1.00 94.69 103 LYS A C 1
ATOM 797 O O . LYS A 1 103 ? -13.087 10.200 1.648 1.00 94.69 103 LYS A O 1
ATOM 802 N N . HIS A 1 104 ? -12.326 8.550 0.329 1.00 96.62 104 HIS A N 1
ATOM 803 C CA . HIS A 1 104 ? -13.152 7.496 0.932 1.00 96.62 104 HIS A CA 1
ATOM 804 C C . HIS A 1 104 ? -12.608 7.059 2.297 1.00 96.62 104 HIS A C 1
ATOM 806 O O . HIS A 1 104 ? -13.390 6.897 3.229 1.00 96.62 104 HIS A O 1
ATOM 812 N N . ILE A 1 105 ? -11.282 6.927 2.428 1.00 96.75 105 ILE A N 1
ATOM 813 C CA . ILE A 1 105 ? -10.625 6.629 3.710 1.00 96.75 105 ILE A CA 1
ATOM 814 C C . ILE A 1 105 ? -10.916 7.759 4.697 1.00 96.75 105 ILE A C 1
ATOM 816 O O . ILE A 1 105 ? -11.436 7.502 5.777 1.00 96.75 105 ILE A O 1
ATOM 820 N N . GLU A 1 106 ? -10.679 9.014 4.305 1.00 97.06 106 GLU A N 1
ATOM 821 C CA . GLU A 1 106 ? -10.915 10.166 5.186 1.00 97.06 106 GLU A CA 1
ATOM 822 C C . GLU A 1 106 ? -12.395 10.316 5.577 1.00 97.06 106 GLU A C 1
ATOM 824 O O . GLU A 1 106 ? -12.697 10.641 6.724 1.00 97.06 106 GLU A O 1
ATOM 829 N N . PHE A 1 107 ? -13.331 10.028 4.663 1.00 97.12 107 PHE A N 1
ATOM 830 C CA . PHE A 1 107 ? -14.763 9.975 4.972 1.00 97.12 107 PHE A CA 1
ATOM 831 C C . PHE A 1 107 ? -15.083 8.931 6.056 1.00 97.12 107 PHE A C 1
ATOM 833 O O . PHE A 1 107 ? -15.803 9.229 7.017 1.00 97.12 107 PHE A O 1
ATOM 840 N N . ILE A 1 108 ? -14.537 7.716 5.930 1.00 97.19 108 ILE A N 1
ATOM 841 C CA . ILE A 1 108 ? -14.766 6.652 6.913 1.00 97.19 108 ILE A CA 1
ATOM 842 C C . ILE A 1 108 ? -14.126 7.012 8.247 1.00 97.19 108 ILE A C 1
ATOM 844 O O . ILE A 1 108 ? -14.804 6.917 9.266 1.00 97.19 108 ILE A O 1
ATOM 848 N N . LEU A 1 109 ? -12.870 7.466 8.258 1.00 96.94 109 LEU A N 1
ATOM 849 C CA . LEU A 1 109 ? -12.186 7.875 9.486 1.00 96.94 109 LEU A CA 1
ATOM 850 C C . LEU A 1 109 ? -12.983 8.966 10.213 1.00 96.94 109 LEU A C 1
ATOM 852 O O . LEU A 1 109 ? -13.307 8.795 11.387 1.00 96.94 109 LEU A O 1
ATOM 856 N N . ALA A 1 110 ? -13.433 10.005 9.502 1.00 95.75 110 ALA A N 1
ATOM 857 C CA . ALA A 1 110 ? -14.272 11.062 10.072 1.00 95.75 110 ALA A CA 1
ATOM 858 C C . ALA A 1 110 ? -15.627 10.551 10.605 1.00 95.75 110 ALA A C 1
ATOM 860 O O . ALA A 1 110 ? -16.202 11.144 11.522 1.00 95.75 110 ALA A O 1
ATOM 861 N N . THR A 1 111 ? -16.160 9.467 10.036 1.00 95.44 111 THR A N 1
ATOM 862 C CA . THR A 1 111 ? -17.398 8.824 10.501 1.00 95.44 111 THR A CA 1
ATOM 863 C C . THR A 1 111 ? -17.149 7.944 11.727 1.00 95.44 111 THR A C 1
ATOM 865 O O . THR A 1 111 ? -17.922 7.987 12.685 1.00 95.44 111 THR A O 1
ATOM 868 N N . LEU A 1 112 ? -16.062 7.169 11.732 1.00 95.88 112 LEU A N 1
ATOM 869 C CA . LEU A 1 112 ? -15.679 6.289 12.834 1.00 95.88 112 LEU A CA 1
ATOM 870 C C . LEU A 1 112 ? -15.252 7.078 14.071 1.00 95.88 112 LEU A C 1
ATOM 872 O O . LEU A 1 112 ? -15.649 6.709 15.172 1.00 95.88 112 LEU A O 1
ATOM 876 N N . GLU A 1 113 ? -14.524 8.185 13.909 1.00 94.69 113 GLU A N 1
ATOM 877 C CA . GLU A 1 113 ? -14.080 9.054 15.009 1.00 94.69 113 GLU A CA 1
ATOM 878 C C . GLU A 1 113 ? -15.238 9.645 15.829 1.00 94.69 113 GLU A C 1
ATOM 880 O O . GLU A 1 113 ? -15.064 9.953 17.008 1.00 94.69 113 GLU A O 1
ATOM 885 N N . LYS A 1 114 ? -16.436 9.761 15.239 1.00 94.38 114 LYS A N 1
ATOM 886 C CA . LYS A 1 114 ? -17.650 10.233 15.928 1.00 94.38 114 LYS A CA 1
ATOM 887 C C . LYS A 1 114 ? -18.315 9.152 16.787 1.00 94.38 114 LYS A C 1
ATOM 889 O O . LYS A 1 114 ? -19.166 9.476 17.614 1.00 94.38 114 LYS A O 1
ATOM 894 N N . LYS A 1 115 ? -17.975 7.872 16.599 1.00 94.88 115 LYS A N 1
ATOM 895 C CA . LYS A 1 115 ? -18.582 6.767 17.353 1.00 94.88 115 LYS A CA 1
ATOM 896 C C . LYS A 1 115 ? -18.013 6.692 18.772 1.00 94.88 115 LYS A C 1
ATOM 898 O O . LYS A 1 115 ? -16.824 6.906 19.014 1.00 94.88 115 LYS A O 1
ATOM 903 N N . ARG A 1 116 ? -18.860 6.307 19.731 1.00 95.75 116 ARG A N 1
ATOM 904 C CA . ARG A 1 116 ? -18.435 6.058 21.116 1.00 95.75 116 ARG A CA 1
ATOM 905 C C . ARG A 1 116 ? -17.362 4.965 21.143 1.00 95.75 116 ARG A C 1
ATOM 907 O O . ARG A 1 116 ? -17.544 3.912 20.546 1.00 95.75 116 ARG A O 1
ATOM 914 N N . GLY A 1 117 ? -16.261 5.212 21.850 1.00 94.69 117 GLY A N 1
ATOM 915 C CA . GLY A 1 117 ? -15.143 4.269 21.961 1.00 94.69 117 GLY A CA 1
ATOM 916 C C . GLY A 1 117 ? -14.068 4.405 20.878 1.00 94.69 117 GLY A C 1
ATOM 917 O O . GLY A 1 117 ? -13.007 3.811 21.037 1.00 94.69 117 GLY A O 1
ATOM 918 N N . ALA A 1 118 ? -14.266 5.240 19.847 1.00 94.75 118 ALA A N 1
ATOM 919 C CA . ALA A 1 118 ? -13.296 5.411 18.760 1.00 94.75 118 ALA A CA 1
ATOM 920 C C . ALA A 1 118 ? -11.908 5.824 19.260 1.00 94.75 118 ALA A C 1
ATOM 922 O O . ALA A 1 118 ? -10.906 5.217 18.897 1.00 94.75 118 ALA A O 1
ATOM 923 N N . LYS A 1 119 ? -11.849 6.816 20.157 1.00 94.44 119 LYS A N 1
ATOM 924 C CA . LYS A 1 119 ? -10.585 7.292 20.736 1.00 94.44 119 LYS A CA 1
ATOM 925 C C . LYS A 1 119 ? -9.813 6.168 21.432 1.00 94.44 119 LYS A C 1
ATOM 927 O O . LYS A 1 119 ? -8.601 6.093 21.275 1.00 94.44 119 LYS A O 1
ATOM 932 N N . ALA A 1 120 ? -10.509 5.308 22.177 1.00 96.38 120 ALA A N 1
ATOM 933 C CA . ALA A 1 120 ? -9.894 4.174 22.858 1.00 96.38 120 ALA A CA 1
ATOM 934 C C . ALA A 1 120 ? -9.447 3.099 21.857 1.00 96.38 120 ALA A C 1
ATOM 936 O O . ALA A 1 120 ? -8.316 2.640 21.943 1.00 96.38 120 ALA A O 1
ATOM 937 N N . ALA A 1 121 ? -10.281 2.765 20.867 1.00 94.94 121 ALA A N 1
ATOM 938 C CA . ALA A 1 121 ? -9.950 1.780 19.838 1.00 94.94 121 ALA A CA 1
ATOM 939 C C . ALA A 1 121 ? -8.722 2.195 19.009 1.00 94.94 121 ALA A C 1
ATOM 941 O O . ALA A 1 121 ? -7.776 1.426 18.880 1.00 94.94 121 ALA A O 1
ATOM 942 N N . PHE A 1 122 ? -8.681 3.434 18.512 1.00 95.31 122 PHE A N 1
ATOM 943 C CA . PHE A 1 122 ? -7.539 3.943 17.745 1.00 95.31 122 PHE A CA 1
ATOM 944 C C . PHE A 1 122 ? -6.283 4.183 18.591 1.00 95.31 122 PHE A C 1
ATOM 946 O O . PHE A 1 122 ? -5.186 4.197 18.040 1.00 95.31 122 PHE A O 1
ATOM 953 N N . ALA A 1 123 ? -6.421 4.401 19.902 1.00 94.94 123 ALA A N 1
ATOM 954 C CA . ALA A 1 123 ? -5.278 4.439 20.813 1.00 94.94 123 ALA A CA 1
ATOM 955 C C . ALA A 1 123 ? -4.741 3.032 21.105 1.00 94.94 123 ALA A C 1
ATOM 957 O O . ALA A 1 123 ? -3.531 2.860 21.193 1.00 94.94 123 ALA A O 1
ATOM 958 N N . HIS A 1 124 ? -5.631 2.043 21.228 1.00 94.06 124 HIS A N 1
ATOM 959 C CA . HIS A 1 124 ? -5.254 0.644 21.396 1.00 94.06 124 HIS A CA 1
ATOM 960 C C . HIS A 1 124 ? -4.612 0.067 20.133 1.00 94.06 124 HIS A C 1
ATOM 962 O O . HIS A 1 124 ? -3.740 -0.777 20.249 1.00 94.06 124 HIS A O 1
ATOM 968 N N . GLY A 1 125 ? -5.000 0.540 18.947 1.00 94.25 125 GLY A N 1
ATOM 969 C CA . GLY A 1 125 ? -4.431 0.089 17.681 1.00 94.25 125 GLY A CA 1
ATOM 970 C C . GLY A 1 125 ? -5.003 -1.245 17.202 1.00 94.25 125 GLY A C 1
ATOM 971 O O . GLY A 1 125 ? -5.776 -1.911 17.893 1.00 94.25 125 GLY A O 1
ATOM 972 N N . TYR A 1 126 ? -4.649 -1.605 15.971 1.00 94.81 126 TYR A N 1
ATOM 973 C CA . TYR A 1 126 ? -5.089 -2.843 15.341 1.00 94.81 126 TYR A CA 1
ATOM 974 C C . TYR A 1 126 ? -4.063 -3.954 15.558 1.00 94.81 126 TYR A C 1
ATOM 976 O O . TYR A 1 126 ? -2.961 -3.903 15.013 1.00 94.81 126 TYR A O 1
ATOM 984 N N . HIS A 1 127 ? -4.469 -4.968 16.318 1.00 93.19 127 HIS A N 1
ATOM 985 C CA . HIS A 1 127 ? -3.640 -6.099 16.721 1.00 93.19 127 HIS A CA 1
ATOM 986 C C . HIS A 1 127 ? -4.382 -7.415 16.429 1.00 93.19 127 HIS A C 1
ATOM 988 O O . HIS A 1 127 ? -5.042 -7.956 17.315 1.00 93.19 127 HIS A O 1
ATOM 994 N N . PRO A 1 128 ? -4.380 -7.890 15.171 1.00 94.00 128 PRO A N 1
ATOM 995 C CA . PRO A 1 128 ? -5.020 -9.149 14.805 1.00 94.00 128 PRO A CA 1
ATOM 996 C C . PRO A 1 128 ? -4.183 -10.344 15.290 1.00 94.00 128 PRO A C 1
ATOM 998 O O . PRO A 1 128 ? -2.962 -10.219 15.378 1.00 94.00 128 PRO A O 1
ATOM 1001 N N . PRO A 1 129 ? -4.796 -11.518 15.533 1.00 95.50 129 PRO A N 1
ATOM 1002 C CA . PRO A 1 129 ? -4.042 -12.736 15.834 1.00 95.50 129 PRO A CA 1
ATOM 1003 C C . PRO A 1 129 ?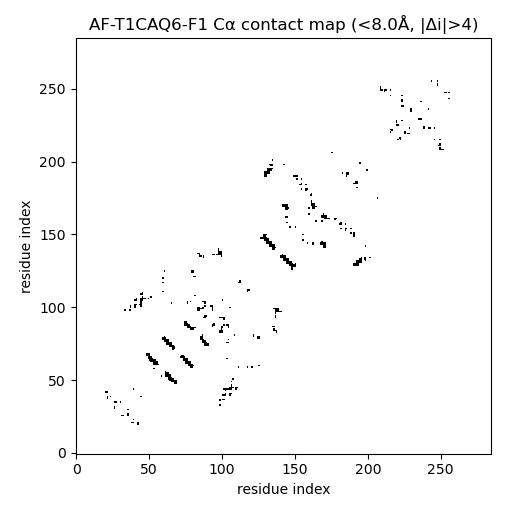 -3.245 -13.236 14.621 1.00 95.50 129 PRO A C 1
ATOM 1005 O O . PRO A 1 129 ? -2.134 -13.730 14.766 1.00 95.50 129 PRO A O 1
ATOM 1008 N N . PHE A 1 130 ? -3.771 -13.034 13.412 1.00 95.56 130 PHE A N 1
ATOM 1009 C CA . PHE A 1 130 ? -3.149 -13.413 12.143 1.00 95.56 130 PHE A CA 1
ATOM 1010 C C . PHE A 1 130 ? -2.182 -12.340 11.622 1.00 95.56 130 PHE A C 1
ATOM 1012 O O . PHE A 1 130 ? -2.290 -11.166 11.974 1.00 95.56 130 PHE A O 1
ATOM 1019 N N . SER A 1 131 ? -1.263 -12.725 10.736 1.00 96.75 131 SER A N 1
ATOM 1020 C CA . SER A 1 131 ? -0.372 -11.778 10.048 1.00 96.75 131 SER A CA 1
ATOM 1021 C C . SER A 1 131 ? -0.933 -11.366 8.685 1.00 96.75 131 SER A C 1
ATOM 1023 O O . SER A 1 131 ? -1.670 -12.128 8.060 1.00 96.75 131 SER A O 1
ATOM 1025 N N . GLU A 1 132 ? -0.554 -10.188 8.187 1.00 95.50 132 GLU A N 1
ATOM 1026 C CA . GLU A 1 132 ? -1.006 -9.669 6.886 1.00 95.50 132 GLU A CA 1
ATOM 1027 C C . GLU A 1 132 ? 0.173 -9.315 5.964 1.00 95.50 132 GLU A C 1
ATOM 1029 O O . GLU A 1 132 ? 1.207 -8.821 6.416 1.00 95.50 132 GLU A O 1
ATOM 1034 N N . LEU A 1 133 ? -0.007 -9.517 4.659 1.00 94.19 133 LEU A N 1
ATOM 1035 C CA . LEU A 1 133 ? 0.782 -8.899 3.594 1.00 94.19 133 LEU A CA 1
ATOM 1036 C C . LEU A 1 133 ? -0.114 -7.914 2.857 1.00 94.19 133 LEU A C 1
ATOM 1038 O O . LEU A 1 133 ? -1.124 -8.313 2.276 1.00 94.19 133 LEU A O 1
ATOM 1042 N N . TYR A 1 134 ? 0.250 -6.641 2.883 1.00 92.69 134 TYR A N 1
ATOM 1043 C CA . TYR A 1 134 ? -0.576 -5.568 2.344 1.00 92.69 134 TYR A CA 1
ATOM 1044 C C . TYR A 1 134 ? 0.274 -4.577 1.564 1.00 92.69 134 TYR A C 1
ATOM 1046 O O . TYR A 1 134 ? 1.471 -4.417 1.810 1.00 92.69 134 TYR A O 1
ATOM 1054 N N . LEU A 1 135 ? -0.349 -3.927 0.593 1.00 91.62 135 LEU A N 1
ATOM 1055 C CA . LEU A 1 135 ? 0.285 -2.904 -0.212 1.00 91.62 135 LEU A CA 1
ATOM 1056 C C . LEU A 1 135 ? 0.079 -1.546 0.457 1.00 91.62 135 LEU A C 1
ATOM 1058 O O . LEU A 1 135 ? -1.029 -1.212 0.875 1.00 91.62 135 LEU A O 1
ATOM 1062 N N . ARG A 1 136 ? 1.145 -0.759 0.552 1.00 91.69 136 ARG A N 1
ATOM 1063 C CA . ARG A 1 136 ? 1.095 0.603 1.071 1.00 91.69 136 ARG A CA 1
ATOM 1064 C C . ARG A 1 136 ? 1.473 1.584 -0.033 1.00 91.69 136 ARG A C 1
ATOM 1066 O O . ARG A 1 136 ? 2.460 1.374 -0.734 1.00 91.69 136 ARG A O 1
ATOM 1073 N N . ASN A 1 137 ? 0.671 2.640 -0.179 1.00 87.56 137 ASN A N 1
ATOM 1074 C CA . ASN A 1 137 ? 0.856 3.706 -1.168 1.00 87.56 137 ASN A CA 1
ATOM 1075 C C . ASN A 1 137 ? 1.194 5.046 -0.488 1.00 87.56 137 ASN A C 1
ATOM 1077 O O . ASN A 1 137 ? 0.501 6.043 -0.696 1.00 87.56 137 ASN A O 1
ATOM 1081 N N . ASP A 1 138 ? 2.211 5.087 0.372 1.00 82.44 138 ASP A N 1
ATOM 1082 C CA . ASP A 1 138 ? 2.675 6.294 1.067 1.00 82.44 138 ASP A CA 1
ATOM 1083 C C . ASP A 1 138 ? 4.109 6.664 0.650 1.00 82.44 138 ASP A C 1
ATOM 1085 O O . ASP A 1 138 ? 5.104 6.104 1.096 1.00 82.44 138 ASP A O 1
ATOM 1089 N N . SER A 1 139 ? 4.242 7.678 -0.200 1.00 82.75 139 SER A N 1
ATOM 1090 C CA . SER A 1 139 ? 5.496 8.104 -0.851 1.00 82.75 139 SER A CA 1
ATOM 1091 C C . SER A 1 139 ? 6.056 7.110 -1.871 1.00 82.75 139 SER A C 1
ATOM 1093 O O . SER A 1 139 ? 6.505 7.527 -2.926 1.00 82.75 139 SER A O 1
ATOM 1095 N N . THR A 1 140 ? 6.031 5.808 -1.591 1.00 84.94 140 THR A N 1
ATOM 1096 C CA . THR A 1 140 ? 6.397 4.765 -2.557 1.00 84.94 140 THR A CA 1
ATOM 1097 C C . THR A 1 140 ? 5.464 3.580 -2.417 1.00 84.94 140 THR A C 1
ATOM 1099 O O . THR A 1 140 ? 5.213 3.127 -1.303 1.00 84.94 140 THR A O 1
ATOM 1102 N N . ARG A 1 141 ? 5.009 3.030 -3.542 1.00 88.44 141 ARG A N 1
ATOM 1103 C CA . ARG A 1 141 ? 4.210 1.805 -3.551 1.00 88.44 141 ARG A CA 1
ATOM 1104 C C . ARG A 1 141 ? 5.073 0.595 -3.186 1.00 88.44 141 ARG A C 1
ATOM 1106 O O . ARG A 1 141 ? 5.938 0.196 -3.969 1.00 88.44 141 ARG A O 1
ATOM 1113 N N . ALA A 1 142 ? 4.838 0.010 -2.014 1.00 91.00 142 ALA A N 1
ATOM 1114 C CA . ALA A 1 142 ? 5.608 -1.128 -1.514 1.00 91.00 142 ALA A CA 1
ATOM 1115 C C . ALA A 1 142 ? 4.734 -2.117 -0.735 1.00 91.00 142 ALA A C 1
ATOM 1117 O O . ALA A 1 142 ? 3.711 -1.750 -0.161 1.00 91.00 142 ALA A O 1
ATOM 1118 N N . VAL A 1 143 ? 5.139 -3.388 -0.714 1.00 92.88 143 VAL A N 1
ATOM 1119 C CA . VAL A 1 143 ? 4.480 -4.413 0.104 1.00 92.88 143 VAL A CA 1
ATOM 1120 C C . VAL A 1 143 ? 5.062 -4.378 1.508 1.00 92.88 143 VAL A C 1
ATOM 1122 O O . VAL A 1 143 ? 6.276 -4.284 1.685 1.00 92.88 143 VAL A O 1
ATOM 1125 N N . HIS A 1 144 ? 4.190 -4.475 2.500 1.00 93.88 144 HIS A N 1
ATOM 1126 C CA . HIS A 1 144 ? 4.537 -4.511 3.908 1.00 93.88 144 HIS A CA 1
ATOM 1127 C C . HIS A 1 144 ? 4.011 -5.786 4.555 1.00 93.88 144 HIS A C 1
ATOM 1129 O O . HIS A 1 144 ? 2.944 -6.294 4.200 1.00 93.88 144 HIS A O 1
ATOM 1135 N N . PHE A 1 145 ? 4.756 -6.277 5.539 1.00 94.81 145 PHE A N 1
ATOM 1136 C CA . PHE A 1 145 ? 4.327 -7.363 6.410 1.00 94.81 145 PHE A CA 1
ATOM 1137 C C . PHE A 1 145 ? 3.827 -6.805 7.744 1.00 94.81 145 PHE A C 1
ATOM 1139 O O . PHE A 1 145 ? 4.456 -5.946 8.351 1.00 94.81 145 PHE A O 1
ATOM 1146 N N . ARG A 1 146 ? 2.686 -7.287 8.227 1.00 94.88 146 ARG A N 1
ATOM 1147 C CA . ARG A 1 146 ? 2.176 -6.971 9.563 1.00 94.88 146 ARG A CA 1
ATOM 1148 C C . ARG A 1 146 ? 2.210 -8.237 10.405 1.00 94.88 146 ARG A C 1
ATOM 1150 O O . ARG A 1 146 ? 1.414 -9.136 10.129 1.00 94.88 146 ARG A O 1
ATOM 1157 N N . PRO A 1 147 ? 3.092 -8.340 11.411 1.00 95.62 147 PRO A N 1
ATOM 1158 C CA . PRO A 1 147 ? 3.031 -9.459 12.335 1.00 95.62 147 PRO A CA 1
ATOM 1159 C C . PRO A 1 147 ? 1.748 -9.369 13.172 1.00 95.62 147 PRO A C 1
ATOM 1161 O O . PRO A 1 147 ? 1.465 -8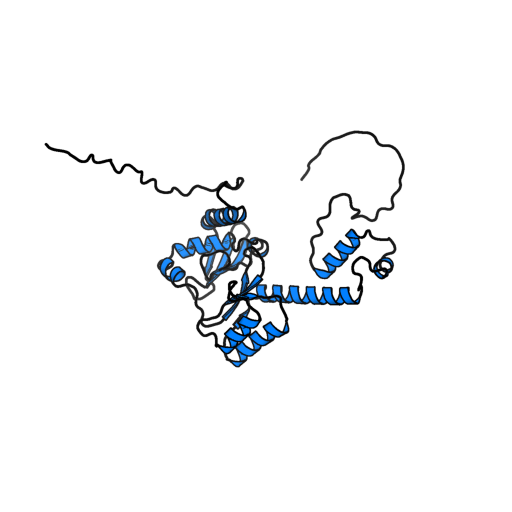.327 13.764 1.00 95.62 147 PRO A O 1
ATOM 1164 N N . GLY A 1 148 ? 0.985 -10.460 13.215 1.00 95.56 148 GLY A N 1
ATOM 1165 C CA . GLY A 1 148 ? -0.105 -10.630 14.175 1.00 95.56 148 GLY A CA 1
ATOM 1166 C C . GLY A 1 148 ? 0.408 -10.836 15.601 1.00 95.56 148 GLY A C 1
ATOM 1167 O O . GLY A 1 148 ? 1.592 -11.122 15.807 1.00 95.56 148 GLY A O 1
ATOM 1168 N N . THR A 1 149 ? -0.481 -10.730 16.588 1.00 95.88 149 THR A N 1
ATOM 1169 C CA . THR A 1 149 ? -0.155 -10.987 18.003 1.00 95.88 149 THR A CA 1
ATOM 1170 C C . THR A 1 149 ? 0.313 -12.415 18.232 1.00 95.88 149 THR A C 1
ATOM 1172 O O . THR A 1 149 ? 1.192 -12.640 19.060 1.00 95.88 149 THR A O 1
ATOM 1175 N N . ASP A 1 150 ? -0.216 -13.353 17.447 1.00 95.88 150 ASP A N 1
ATOM 1176 C CA . ASP A 1 150 ? 0.049 -14.781 17.606 1.00 95.88 150 ASP A CA 1
ATOM 1177 C C . ASP A 1 150 ? 1.126 -15.257 16.615 1.00 95.88 150 ASP A C 1
ATOM 1179 O O . ASP A 1 150 ? 1.346 -16.453 16.453 1.00 95.88 150 ASP A O 1
ATOM 1183 N N . CYS A 1 151 ? 1.825 -14.322 15.951 1.00 95.94 151 CYS A N 1
ATOM 1184 C CA . CYS A 1 151 ? 2.845 -14.618 14.948 1.00 95.94 151 CYS A CA 1
ATOM 1185 C C . CYS A 1 151 ? 3.995 -15.451 15.549 1.00 95.94 151 CYS A C 1
ATOM 1187 O O . CYS A 1 151 ? 4.752 -14.940 16.385 1.00 95.94 151 CYS A O 1
ATOM 1189 N N . PRO A 1 152 ? 4.198 -16.705 15.095 1.00 96.00 152 PRO A N 1
ATOM 1190 C CA . PRO A 1 152 ? 5.254 -17.555 15.622 1.00 96.00 152 PRO A CA 1
ATOM 1191 C C . PRO A 1 152 ? 6.638 -16.952 15.387 1.00 96.00 152 PRO A C 1
ATOM 1193 O O . PRO A 1 152 ? 6.920 -16.377 14.331 1.00 96.00 152 PRO A O 1
ATOM 1196 N N . ALA A 1 153 ? 7.556 -17.159 16.334 1.00 95.06 153 ALA A N 1
ATOM 1197 C CA . ALA A 1 153 ? 8.922 -16.641 16.240 1.00 95.06 153 ALA A CA 1
ATOM 1198 C C . ALA A 1 153 ? 9.644 -17.097 14.956 1.00 95.06 153 ALA A C 1
ATOM 1200 O O . ALA A 1 153 ? 10.400 -16.326 14.364 1.00 95.06 153 ALA A O 1
ATOM 1201 N N . ALA A 1 154 ? 9.374 -18.323 14.493 1.00 93.62 154 ALA A N 1
ATOM 1202 C CA . ALA A 1 154 ? 9.903 -18.848 13.237 1.00 93.62 154 ALA A CA 1
ATOM 1203 C C . ALA A 1 154 ? 9.409 -18.042 12.021 1.00 93.62 154 ALA A C 1
ATOM 1205 O O . ALA A 1 154 ? 10.221 -17.624 11.192 1.00 93.62 154 ALA A O 1
ATOM 1206 N N . VAL A 1 155 ? 8.104 -17.756 11.955 1.00 94.12 155 VAL A N 1
ATOM 1207 C CA . VAL A 1 155 ? 7.477 -16.953 10.891 1.00 94.12 155 VAL A CA 1
ATOM 1208 C C . VAL A 1 155 ? 8.007 -15.522 10.920 1.00 94.12 155 VAL A C 1
ATOM 1210 O O . VAL A 1 155 ? 8.432 -15.008 9.887 1.00 94.12 155 VAL A O 1
ATOM 1213 N N . ARG A 1 156 ? 8.085 -14.897 12.102 1.00 94.62 156 ARG A N 1
ATOM 1214 C CA . ARG A 1 156 ? 8.653 -13.548 12.255 1.00 94.62 156 ARG A CA 1
ATOM 1215 C C . ARG A 1 156 ? 10.118 -13.486 11.811 1.00 94.62 156 ARG A C 1
ATOM 1217 O O . ARG A 1 156 ? 10.507 -12.549 11.116 1.00 94.62 156 ARG A O 1
ATOM 1224 N N . LYS A 1 157 ? 10.927 -14.493 12.157 1.00 92.62 157 LYS A N 1
ATOM 1225 C CA . LYS A 1 157 ? 12.332 -14.581 11.728 1.00 92.62 157 LYS A CA 1
ATOM 1226 C C . LYS A 1 157 ? 12.454 -14.747 10.213 1.00 92.62 157 LYS A C 1
ATOM 1228 O O . LYS A 1 157 ? 13.316 -14.115 9.610 1.00 92.62 157 LYS A O 1
ATOM 1233 N N . ALA A 1 158 ? 11.598 -15.560 9.593 1.00 91.25 158 ALA A N 1
ATOM 1234 C CA . ALA A 1 158 ? 11.558 -15.696 8.138 1.00 91.25 158 ALA A CA 1
ATOM 1235 C C . ALA A 1 158 ? 11.123 -14.392 7.454 1.00 91.25 158 ALA A C 1
ATOM 1237 O O . ALA A 1 158 ? 11.726 -13.995 6.456 1.00 91.25 158 ALA A O 1
ATOM 1238 N N . ALA A 1 159 ? 10.139 -13.690 8.023 1.00 92.62 159 ALA A N 1
ATOM 1239 C CA . ALA A 1 159 ? 9.718 -12.385 7.533 1.00 92.62 159 ALA A CA 1
ATOM 1240 C C . ALA A 1 159 ? 10.880 -11.384 7.579 1.00 92.62 159 ALA A C 1
ATOM 1242 O O . ALA A 1 159 ? 11.121 -10.710 6.587 1.00 92.62 159 ALA A O 1
ATOM 1243 N N . ALA A 1 160 ? 11.678 -11.359 8.651 1.00 92.19 160 ALA A N 1
ATOM 1244 C CA . ALA A 1 160 ? 12.807 -10.432 8.794 1.00 92.19 160 ALA A CA 1
ATOM 1245 C C . ALA A 1 160 ? 13.925 -10.621 7.742 1.00 92.19 160 ALA A C 1
ATOM 1247 O O . ALA A 1 160 ? 14.727 -9.714 7.521 1.00 92.19 160 ALA A O 1
ATOM 1248 N N . LEU A 1 161 ? 13.979 -11.773 7.060 1.00 89.81 161 LEU A N 1
ATOM 1249 C CA . LEU A 1 161 ? 14.893 -11.991 5.929 1.00 89.81 161 LEU A CA 1
ATOM 1250 C C . LEU A 1 161 ? 14.446 -11.252 4.661 1.00 89.81 161 LEU A C 1
ATOM 1252 O O . LEU A 1 161 ? 15.279 -10.897 3.832 1.00 89.81 161 LEU A O 1
ATOM 1256 N N . SER A 1 162 ? 13.137 -11.052 4.507 1.00 88.94 162 SER A N 1
ATOM 1257 C CA . SER A 1 162 ? 12.531 -10.457 3.309 1.00 88.94 162 SER A CA 1
ATOM 1258 C C . SER A 1 162 ? 12.058 -9.030 3.556 1.00 88.94 162 SER A C 1
ATOM 1260 O O . SER A 1 162 ? 12.040 -8.225 2.640 1.00 88.94 162 SER A O 1
ATOM 1262 N N . PHE A 1 163 ? 11.691 -8.699 4.787 1.00 93.12 163 PHE A N 1
ATOM 1263 C CA . PHE A 1 163 ? 11.088 -7.434 5.173 1.00 93.12 163 PHE A CA 1
ATOM 1264 C C . PHE A 1 163 ? 11.996 -6.698 6.156 1.00 93.12 163 PHE A C 1
ATOM 1266 O O . PHE A 1 163 ? 12.638 -7.301 7.018 1.00 93.12 163 PHE A O 1
ATOM 1273 N N . ASP A 1 164 ? 12.064 -5.381 6.014 1.00 92.06 164 ASP A N 1
ATOM 1274 C CA . ASP A 1 164 ? 12.856 -4.519 6.875 1.00 92.06 164 ASP A CA 1
ATOM 1275 C C . ASP A 1 164 ? 12.043 -4.030 8.068 1.00 92.06 164 ASP A C 1
ATOM 1277 O O . ASP A 1 164 ? 11.262 -3.089 7.950 1.00 92.06 164 ASP A O 1
ATOM 1281 N N . GLU A 1 165 ? 12.245 -4.659 9.224 1.00 92.25 165 GLU A N 1
ATOM 1282 C CA . GLU A 1 165 ? 11.601 -4.267 10.480 1.00 92.25 165 GLU A CA 1
ATOM 1283 C C . GLU A 1 165 ? 11.860 -2.793 10.848 1.00 92.25 165 GLU A C 1
ATOM 1285 O O . GLU A 1 165 ? 10.963 -2.140 11.375 1.00 92.25 165 GLU A O 1
ATOM 1290 N N . GLY A 1 166 ? 13.029 -2.235 10.506 1.00 91.94 166 GLY A N 1
ATOM 1291 C CA . GLY A 1 166 ? 13.351 -0.825 10.759 1.00 91.94 166 GLY A CA 1
ATOM 1292 C C . GLY A 1 166 ? 12.636 0.158 9.826 1.00 91.94 166 GLY A C 1
ATOM 1293 O O . GLY A 1 166 ? 12.636 1.359 10.084 1.00 91.94 166 GLY A O 1
ATOM 1294 N N . CYS A 1 167 ? 12.024 -0.339 8.750 1.00 89.88 167 CYS A N 1
ATOM 1295 C CA . CYS A 1 167 ? 11.245 0.435 7.785 1.00 89.88 167 CYS A CA 1
ATOM 1296 C C . CYS A 1 167 ? 9.802 -0.086 7.722 1.00 89.88 167 CYS A C 1
ATOM 1298 O O . CYS A 1 167 ? 9.309 -0.405 6.641 1.00 89.88 167 CYS A O 1
ATOM 1300 N N . ASP A 1 168 ? 9.139 -0.222 8.874 1.00 90.69 168 ASP A N 1
ATOM 1301 C CA . ASP A 1 168 ? 7.751 -0.701 8.990 1.00 90.69 168 ASP A CA 1
ATOM 1302 C C . ASP A 1 168 ? 7.497 -2.034 8.276 1.00 90.69 168 ASP A C 1
ATOM 1304 O O . ASP A 1 168 ? 6.462 -2.221 7.626 1.00 90.69 168 ASP A O 1
ATOM 1308 N N . TRP A 1 169 ? 8.457 -2.957 8.354 1.00 93.81 169 TRP A N 1
ATOM 1309 C CA . TRP A 1 169 ? 8.394 -4.243 7.662 1.00 93.81 169 TRP A CA 1
ATOM 1310 C C . TRP A 1 169 ? 8.151 -4.092 6.157 1.00 93.81 169 TRP A C 1
ATOM 1312 O O . TRP A 1 169 ? 7.369 -4.844 5.577 1.00 93.81 169 TRP A O 1
ATOM 1322 N N . ARG A 1 170 ? 8.798 -3.116 5.513 1.00 93.06 170 ARG A N 1
ATOM 1323 C CA . ARG A 1 170 ? 8.770 -2.945 4.055 1.00 93.06 170 ARG A CA 1
ATOM 1324 C C . ARG A 1 170 ? 9.559 -4.055 3.369 1.00 93.06 170 ARG A C 1
ATOM 1326 O O . ARG A 1 170 ? 10.664 -4.387 3.796 1.00 93.06 170 ARG A O 1
ATOM 1333 N N . LEU A 1 171 ? 9.016 -4.608 2.290 1.00 91.38 171 LEU A N 1
ATOM 1334 C CA . LEU A 1 171 ? 9.667 -5.645 1.494 1.00 91.38 171 LEU A CA 1
ATOM 1335 C C . LEU A 1 171 ? 10.993 -5.122 0.925 1.00 91.38 171 LEU A C 1
ATOM 1337 O O . LEU A 1 171 ? 11.031 -4.088 0.255 1.00 91.38 171 LEU A O 1
ATOM 1341 N N . ARG A 1 172 ? 12.078 -5.834 1.232 1.00 87.25 172 ARG A N 1
ATOM 1342 C CA . ARG A 1 172 ? 13.393 -5.676 0.604 1.00 87.25 172 ARG A CA 1
ATOM 1343 C C . ARG A 1 172 ? 13.314 -6.234 -0.817 1.00 87.25 172 ARG A C 1
ATOM 1345 O O . ARG A 1 172 ? 12.469 -7.091 -1.074 1.00 87.25 172 ARG A O 1
ATOM 1352 N N . ASP A 1 173 ? 14.190 -5.762 -1.706 1.00 72.44 173 ASP A N 1
ATOM 1353 C CA . ASP A 1 173 ? 14.242 -6.196 -3.109 1.00 72.44 173 ASP A CA 1
ATOM 1354 C C . ASP A 1 173 ? 14.013 -7.707 -3.242 1.00 72.44 173 ASP A C 1
ATOM 1356 O O . ASP A 1 173 ? 14.686 -8.541 -2.625 1.00 72.44 173 ASP A O 1
ATOM 1360 N N . GLU A 1 174 ? 12.958 -8.034 -3.980 1.00 63.28 174 GLU A N 1
ATOM 1361 C CA . GLU A 1 174 ? 12.272 -9.310 -3.888 1.00 63.28 174 GLU A CA 1
ATOM 1362 C C . GLU A 1 174 ? 13.097 -10.428 -4.515 1.00 63.28 174 GLU A C 1
ATOM 1364 O O . GLU A 1 174 ? 13.326 -10.454 -5.720 1.00 63.28 174 GLU A O 1
ATOM 1369 N N . ARG A 1 175 ? 13.460 -11.438 -3.721 1.00 64.44 175 ARG A N 1
ATOM 1370 C CA . ARG A 1 175 ? 13.729 -12.769 -4.276 1.00 64.44 175 ARG A CA 1
ATOM 1371 C C . ARG A 1 175 ? 12.446 -13.593 -4.137 1.00 64.44 175 ARG A C 1
ATOM 1373 O O . ARG A 1 175 ? 12.022 -13.827 -3.002 1.00 64.44 175 ARG A O 1
ATOM 1380 N N . PRO A 1 176 ? 11.823 -14.063 -5.235 1.00 64.31 176 PRO A N 1
ATOM 1381 C CA . PRO A 1 176 ? 10.558 -14.805 -5.189 1.00 64.31 176 PRO A CA 1
ATOM 1382 C C . PRO A 1 176 ? 10.557 -15.974 -4.191 1.00 64.31 176 PRO A C 1
ATOM 1384 O O . PRO A 1 176 ? 9.617 -16.125 -3.416 1.00 64.31 176 PRO A O 1
ATOM 1387 N N . ALA A 1 177 ? 11.669 -16.713 -4.120 1.00 66.38 177 ALA A N 1
ATOM 1388 C CA . ALA A 1 177 ? 11.837 -17.865 -3.234 1.00 66.38 177 ALA A CA 1
ATOM 1389 C C . ALA A 1 177 ? 11.689 -17.541 -1.733 1.00 66.38 177 ALA A C 1
ATOM 1391 O O . ALA A 1 177 ? 11.319 -18.405 -0.940 1.00 66.38 177 ALA A O 1
ATOM 1392 N N . THR A 1 178 ? 11.984 -16.308 -1.319 1.00 77.19 178 THR A N 1
ATOM 1393 C CA . THR A 1 178 ? 11.913 -15.899 0.093 1.00 77.19 178 THR A CA 1
ATOM 1394 C C . THR A 1 178 ? 10.476 -15.700 0.566 1.00 77.19 178 THR A C 1
ATOM 1396 O O . THR A 1 178 ? 10.157 -16.049 1.702 1.00 77.19 178 THR A O 1
ATOM 1399 N N . LEU A 1 179 ? 9.597 -15.194 -0.306 1.00 82.75 179 LEU A N 1
ATOM 1400 C CA . LEU A 1 179 ? 8.191 -14.981 0.030 1.00 82.75 179 LEU A CA 1
ATOM 1401 C C . LEU A 1 179 ? 7.419 -16.302 0.066 1.00 82.75 179 LEU A C 1
ATOM 1403 O O . LEU A 1 179 ? 6.666 -16.547 1.006 1.00 82.75 179 LEU A O 1
ATOM 1407 N N . ASP A 1 180 ? 7.669 -17.177 -0.909 1.00 84.06 180 ASP A N 1
ATOM 1408 C CA . ASP A 1 180 ? 7.048 -18.502 -0.961 1.00 84.06 180 ASP A CA 1
ATOM 1409 C C . ASP A 1 180 ? 7.425 -19.314 0.296 1.00 84.06 180 ASP A C 1
ATOM 1411 O O . ASP A 1 180 ? 6.578 -19.967 0.909 1.00 84.06 180 ASP A O 1
ATOM 1415 N N . ARG A 1 181 ? 8.675 -19.177 0.767 1.00 87.06 181 ARG A N 1
ATOM 1416 C CA . ARG A 1 181 ? 9.137 -19.764 2.034 1.00 87.06 181 ARG A CA 1
ATOM 1417 C C . ARG A 1 181 ? 8.427 -19.185 3.259 1.00 87.06 181 ARG A C 1
ATOM 1419 O O . ARG A 1 181 ? 8.127 -19.940 4.180 1.00 87.06 181 ARG A O 1
ATOM 1426 N N . LEU A 1 182 ? 8.170 -17.875 3.300 1.00 90.62 182 LEU A N 1
ATOM 1427 C CA . LEU A 1 182 ? 7.415 -17.255 4.397 1.00 90.62 182 LEU A CA 1
ATOM 1428 C C . LEU A 1 182 ? 5.992 -17.822 4.473 1.00 90.62 182 LEU A C 1
ATOM 1430 O O . LEU A 1 182 ? 5.530 -18.166 5.560 1.00 90.62 182 LEU A O 1
ATOM 1434 N N . MET A 1 183 ? 5.319 -17.940 3.326 1.00 90.00 183 MET A N 1
ATOM 1435 C CA . MET A 1 183 ? 3.960 -18.480 3.250 1.00 90.00 183 MET A CA 1
ATOM 1436 C C . MET A 1 183 ? 3.908 -19.956 3.658 1.00 90.00 183 MET A C 1
ATOM 1438 O O . MET A 1 183 ? 3.046 -20.333 4.450 1.00 90.00 183 MET A O 1
ATOM 1442 N N . ALA A 1 184 ? 4.857 -20.767 3.180 1.00 92.00 184 ALA A N 1
ATOM 1443 C CA . ALA A 1 184 ? 4.972 -22.171 3.571 1.00 92.00 184 ALA A CA 1
ATOM 1444 C C . ALA A 1 184 ? 5.195 -22.320 5.084 1.00 92.00 184 ALA A C 1
ATOM 1446 O O . ALA A 1 184 ? 4.480 -23.070 5.742 1.00 92.00 184 ALA A O 1
ATOM 1447 N N . LEU A 1 185 ? 6.113 -21.537 5.658 1.00 93.44 185 LEU A N 1
ATOM 1448 C CA . LEU A 1 185 ? 6.413 -21.602 7.087 1.00 93.44 185 LEU A CA 1
ATOM 1449 C C . LEU A 1 185 ? 5.225 -21.160 7.954 1.00 93.44 185 LEU A C 1
ATOM 1451 O O . LEU A 1 185 ? 5.002 -21.731 9.021 1.00 93.44 185 LEU A O 1
ATOM 1455 N N . ALA A 1 186 ? 4.455 -20.160 7.514 1.00 94.06 186 ALA A N 1
ATOM 1456 C CA . ALA A 1 186 ? 3.223 -19.773 8.196 1.00 94.06 186 ALA A CA 1
ATOM 1457 C C . ALA A 1 186 ? 2.222 -20.939 8.228 1.00 94.06 186 ALA A C 1
ATOM 1459 O O . ALA A 1 186 ? 1.735 -21.286 9.303 1.00 94.06 186 ALA A O 1
ATOM 1460 N N . ALA A 1 187 ? 2.008 -21.608 7.089 1.00 94.12 187 ALA A N 1
ATOM 1461 C CA . ALA A 1 187 ? 1.128 -22.771 6.996 1.00 94.12 187 ALA A CA 1
ATOM 1462 C C . ALA A 1 187 ? 1.608 -23.956 7.859 1.00 94.12 187 ALA A C 1
ATOM 1464 O O . ALA A 1 187 ? 0.809 -24.536 8.591 1.00 94.12 187 ALA A O 1
ATOM 1465 N N . GLU A 1 188 ? 2.906 -24.277 7.837 1.00 95.62 188 GLU A N 1
ATOM 1466 C CA . GLU A 1 188 ? 3.513 -25.339 8.660 1.00 95.62 188 GLU A CA 1
ATOM 1467 C C . GLU A 1 188 ? 3.336 -25.102 10.167 1.00 95.62 188 GLU A C 1
ATOM 1469 O O . GLU A 1 188 ? 3.200 -26.051 10.934 1.00 95.62 188 GLU A O 1
ATOM 1474 N N . ASN A 1 189 ? 3.317 -23.837 10.596 1.00 94.38 189 ASN A N 1
ATOM 1475 C CA . ASN A 1 189 ? 3.115 -23.460 11.996 1.00 94.38 189 ASN A CA 1
ATOM 1476 C C . ASN A 1 189 ? 1.633 -23.226 12.346 1.00 94.38 189 ASN A C 1
ATOM 1478 O O . ASN A 1 189 ? 1.343 -22.745 13.439 1.00 94.38 189 ASN A O 1
ATOM 1482 N N . GLY A 1 190 ? 0.695 -23.519 11.434 1.00 94.00 190 GLY A N 1
ATOM 1483 C CA . GLY A 1 190 ? -0.736 -23.265 11.638 1.00 94.00 190 GLY A CA 1
ATOM 1484 C C . GLY A 1 190 ? -1.082 -21.782 11.811 1.00 94.00 190 GLY A C 1
ATOM 1485 O O . GLY A 1 190 ? -2.136 -21.456 12.352 1.00 94.00 190 GLY A O 1
ATOM 1486 N N . HIS A 1 191 ? -0.195 -20.881 11.381 1.00 96.38 191 HIS A N 1
ATOM 1487 C CA . HIS A 1 191 ? -0.374 -19.441 11.504 1.00 96.38 191 HIS A CA 1
ATOM 1488 C C . HIS A 1 191 ? -1.071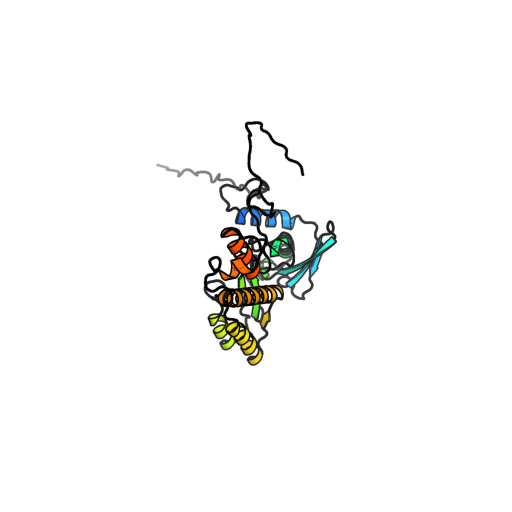 -18.880 10.273 1.00 96.38 191 HIS A C 1
ATOM 1490 O O . HIS A 1 191 ? -0.595 -19.029 9.145 1.00 96.38 191 HIS A O 1
ATOM 1496 N N . GLU A 1 192 ? -2.181 -18.180 10.482 1.00 96.62 192 GLU A N 1
ATOM 1497 C CA . GLU A 1 192 ? -2.892 -17.531 9.389 1.00 96.62 192 GLU A CA 1
ATOM 1498 C C . GLU A 1 192 ? -2.084 -16.325 8.869 1.00 96.62 192 GLU A C 1
ATOM 1500 O O . GLU A 1 192 ? -1.818 -15.358 9.589 1.00 96.62 192 GLU A O 1
ATOM 1505 N N . LEU A 1 193 ? -1.698 -16.380 7.591 1.00 95.56 193 LEU A N 1
ATOM 1506 C CA . LEU A 1 193 ? -1.055 -15.287 6.863 1.00 95.56 193 LEU A CA 1
ATOM 1507 C C . LEU A 1 193 ? -1.968 -14.828 5.722 1.00 95.56 193 LEU A C 1
ATOM 1509 O O . LEU A 1 193 ? -2.098 -15.509 4.704 1.00 95.56 193 LEU A O 1
ATOM 1513 N N . ARG A 1 194 ? -2.589 -13.658 5.874 1.00 94.38 194 ARG A N 1
ATOM 1514 C CA . ARG A 1 194 ? -3.500 -13.085 4.876 1.00 94.38 194 ARG A CA 1
ATOM 1515 C C . ARG A 1 194 ? -2.746 -12.191 3.905 1.00 94.38 194 ARG A C 1
ATOM 1517 O O . ARG A 1 194 ? -2.266 -11.130 4.289 1.00 94.38 194 ARG A O 1
ATOM 1524 N N . ALA A 1 195 ? -2.678 -12.580 2.639 1.00 92.25 195 ALA A N 1
ATOM 1525 C CA . ALA A 1 195 ? -2.143 -11.723 1.589 1.00 92.25 195 ALA A CA 1
ATOM 1526 C C . ALA A 1 195 ? -3.272 -10.994 0.858 1.00 92.25 195 ALA A C 1
ATOM 1528 O O . ALA A 1 195 ? -4.185 -11.623 0.323 1.00 92.25 195 ALA A O 1
ATOM 1529 N N . HIS A 1 196 ? -3.216 -9.665 0.844 1.00 90.56 196 HIS A N 1
ATOM 1530 C CA . HIS A 1 196 ? -4.192 -8.850 0.136 1.00 90.56 196 HIS A CA 1
ATOM 1531 C C . HIS A 1 196 ? -3.999 -8.995 -1.381 1.00 90.56 196 HIS A C 1
ATOM 1533 O O . HIS A 1 196 ? -2.872 -9.081 -1.871 1.00 90.56 196 HIS A O 1
ATOM 1539 N N . GLY A 1 197 ? -5.104 -9.036 -2.132 1.00 87.19 197 GLY A N 1
ATOM 1540 C CA . GLY A 1 197 ? -5.064 -9.297 -3.575 1.00 87.19 197 GLY A CA 1
ATOM 1541 C C . GLY A 1 197 ? -4.247 -8.269 -4.361 1.00 87.19 197 GLY A C 1
ATOM 1542 O O . GLY A 1 197 ? -3.492 -8.635 -5.248 1.00 87.19 197 GLY A O 1
ATOM 1543 N N . ASP A 1 198 ? -4.310 -6.998 -3.978 1.00 87.94 198 ASP A N 1
ATOM 1544 C CA . ASP A 1 198 ? -3.535 -5.911 -4.583 1.00 87.94 198 ASP A CA 1
ATOM 1545 C C . ASP A 1 198 ? -2.025 -6.011 -4.305 1.00 87.94 198 ASP A C 1
ATOM 1547 O O . ASP A 1 198 ? -1.213 -5.656 -5.164 1.00 87.94 198 ASP A O 1
ATOM 1551 N N . ALA A 1 199 ? -1.642 -6.522 -3.131 1.00 90.38 199 ALA A N 1
ATOM 1552 C CA . ALA A 1 199 ? -0.262 -6.861 -2.817 1.00 90.38 199 ALA A CA 1
ATOM 1553 C C . ALA A 1 199 ? 0.215 -8.029 -3.690 1.00 90.38 199 ALA A C 1
ATOM 1555 O O . ALA A 1 199 ? 1.280 -7.936 -4.295 1.00 90.38 199 ALA A O 1
ATOM 1556 N N . LEU A 1 200 ? -0.585 -9.094 -3.821 1.00 89.75 200 LEU A N 1
ATOM 1557 C CA . LEU A 1 200 ? -0.268 -10.233 -4.692 1.00 89.75 200 LEU A CA 1
ATOM 1558 C C . LEU A 1 200 ? -0.150 -9.820 -6.167 1.00 89.75 200 LEU A C 1
ATOM 1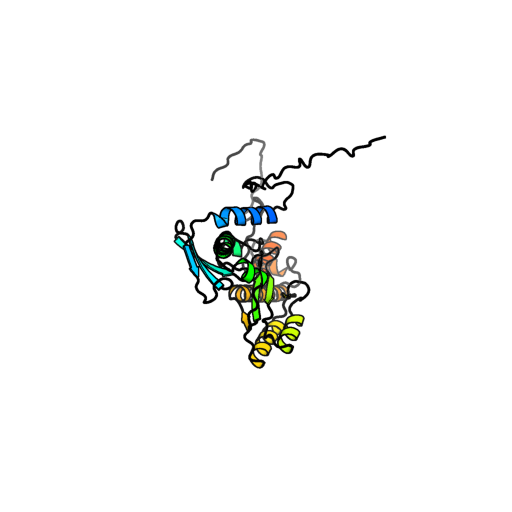560 O O . LEU A 1 200 ? 0.818 -10.200 -6.825 1.00 89.75 200 LEU A O 1
ATOM 1564 N N . ASP A 1 201 ? -1.071 -8.996 -6.665 1.00 89.69 201 ASP A N 1
ATOM 1565 C CA . ASP A 1 201 ? -1.045 -8.466 -8.033 1.00 89.69 201 ASP A CA 1
ATOM 1566 C C . ASP A 1 201 ? 0.203 -7.607 -8.285 1.00 89.69 201 ASP A C 1
ATOM 1568 O O . ASP A 1 201 ? 0.813 -7.671 -9.356 1.00 89.69 201 ASP A O 1
ATOM 1572 N N . PHE A 1 202 ? 0.608 -6.804 -7.296 1.00 88.56 202 PHE A N 1
ATOM 1573 C CA . PHE A 1 202 ? 1.820 -5.991 -7.378 1.00 88.56 202 PHE A CA 1
ATOM 1574 C C . PHE A 1 202 ? 3.088 -6.855 -7.445 1.00 88.56 202 PHE A C 1
ATOM 1576 O O . PHE A 1 202 ? 3.940 -6.625 -8.307 1.00 88.56 202 PHE A O 1
ATOM 1583 N N . LEU A 1 203 ? 3.181 -7.880 -6.593 1.00 88.56 203 LEU A N 1
ATOM 1584 C CA . LEU A 1 203 ? 4.282 -8.849 -6.591 1.00 88.56 203 LEU A CA 1
ATOM 1585 C C . LEU A 1 203 ? 4.346 -9.627 -7.913 1.00 88.56 203 LEU A C 1
ATOM 1587 O O . LEU A 1 203 ? 5.418 -9.783 -8.498 1.00 88.56 203 LEU A O 1
ATOM 1591 N N . ALA A 1 204 ? 3.198 -10.083 -8.423 1.00 88.44 204 ALA A N 1
ATOM 1592 C CA . ALA A 1 204 ? 3.112 -10.761 -9.714 1.00 88.44 204 ALA A CA 1
ATOM 1593 C C . ALA A 1 204 ? 3.591 -9.850 -10.857 1.00 88.44 204 ALA A C 1
ATOM 1595 O O . ALA A 1 204 ? 4.417 -10.259 -11.672 1.00 88.44 204 ALA A O 1
ATOM 1596 N N . GLY A 1 205 ? 3.155 -8.586 -10.864 1.00 88.38 205 GLY A N 1
ATOM 1597 C CA . GLY A 1 205 ? 3.585 -7.597 -11.851 1.00 88.38 205 GLY A CA 1
ATOM 1598 C C . GLY A 1 205 ? 5.095 -7.336 -11.840 1.00 88.38 205 GLY A C 1
ATOM 1599 O O . GLY A 1 205 ? 5.694 -7.213 -12.913 1.00 88.38 205 GLY A O 1
ATOM 1600 N N . ARG A 1 206 ? 5.719 -7.296 -10.653 1.00 86.19 206 ARG A N 1
ATOM 1601 C CA . ARG A 1 206 ? 7.182 -7.197 -10.502 1.00 86.19 206 ARG A CA 1
ATOM 1602 C C . ARG A 1 206 ? 7.898 -8.428 -11.048 1.00 86.19 206 ARG A C 1
ATOM 1604 O O . ARG A 1 206 ? 8.765 -8.282 -11.905 1.00 86.19 206 ARG A O 1
ATOM 1611 N N . ARG A 1 207 ? 7.466 -9.632 -10.656 1.00 86.31 207 ARG A N 1
ATOM 1612 C CA . ARG A 1 207 ? 8.024 -10.902 -11.163 1.00 86.31 207 ARG A CA 1
ATOM 1613 C C . ARG A 1 207 ? 7.961 -10.987 -12.692 1.00 86.31 207 ARG A C 1
ATOM 1615 O O . ARG A 1 207 ? 8.918 -11.426 -13.333 1.00 86.31 207 ARG A O 1
ATOM 1622 N N . ASP A 1 208 ? 6.857 -10.545 -13.290 1.00 88.75 208 ASP A N 1
ATOM 1623 C CA . ASP A 1 208 ? 6.712 -10.507 -14.745 1.00 88.75 208 ASP A CA 1
ATOM 1624 C C . ASP A 1 208 ? 7.657 -9.484 -15.399 1.00 88.75 208 ASP A C 1
ATOM 1626 O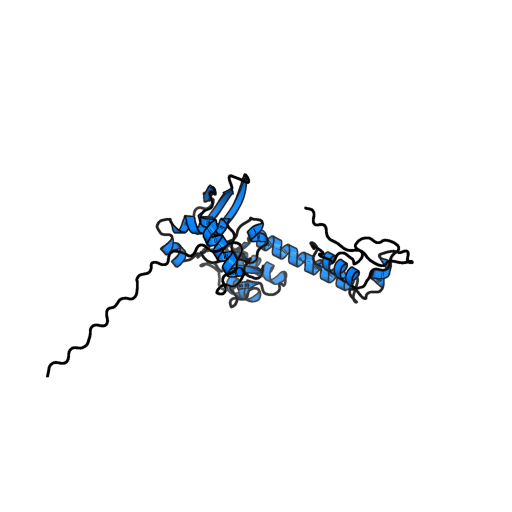 O . ASP A 1 208 ? 8.197 -9.748 -16.476 1.00 88.75 208 ASP A O 1
ATOM 1630 N N . ALA A 1 209 ? 7.876 -8.326 -14.767 1.00 87.88 209 ALA A N 1
ATOM 1631 C CA . ALA A 1 209 ? 8.832 -7.321 -15.236 1.00 87.88 209 ALA A CA 1
ATOM 1632 C C . ALA A 1 209 ? 10.283 -7.816 -15.167 1.00 87.88 209 ALA A C 1
ATOM 1634 O O . ALA A 1 209 ? 11.040 -7.610 -16.121 1.00 87.88 209 ALA A O 1
ATOM 1635 N N . ASP A 1 210 ? 10.648 -8.535 -14.107 1.00 87.81 210 ASP A N 1
ATOM 1636 C CA . ASP A 1 210 ? 11.971 -9.148 -13.963 1.00 87.81 210 ASP A CA 1
ATOM 1637 C C . ASP A 1 210 ? 12.194 -10.229 -15.021 1.00 87.81 210 ASP A C 1
ATOM 1639 O O . ASP A 1 210 ? 13.235 -10.258 -15.679 1.00 87.81 210 ASP A O 1
ATOM 1643 N N . ARG A 1 211 ? 11.185 -11.077 -15.271 1.00 89.75 211 ARG A N 1
ATOM 1644 C CA . ARG A 1 211 ? 11.248 -12.096 -16.329 1.00 89.75 211 ARG A CA 1
ATOM 1645 C C . ARG A 1 211 ? 11.446 -11.468 -17.707 1.00 89.75 211 ARG A C 1
ATOM 1647 O O . ARG A 1 211 ? 12.281 -11.945 -18.474 1.00 89.75 211 ARG A O 1
ATOM 1654 N N . ARG A 1 212 ? 10.694 -10.408 -18.032 1.00 92.62 212 ARG A N 1
ATOM 1655 C CA . ARG A 1 212 ? 10.871 -9.674 -19.298 1.00 92.62 212 ARG A CA 1
ATOM 1656 C C . ARG A 1 212 ? 12.251 -9.031 -19.377 1.00 92.62 212 ARG A C 1
ATOM 1658 O O . ARG A 1 212 ? 12.859 -9.063 -20.441 1.00 92.62 212 ARG A O 1
ATOM 1665 N N . SER A 1 213 ? 12.749 -8.496 -18.265 1.00 90.31 213 SER A N 1
ATOM 1666 C CA . SER A 1 213 ? 14.085 -7.906 -18.196 1.00 90.31 213 SER A CA 1
ATOM 1667 C C . SER A 1 213 ? 15.173 -8.938 -18.480 1.00 90.31 213 SER A C 1
ATOM 1669 O O . SER A 1 213 ? 15.944 -8.736 -19.410 1.00 90.31 213 SER A O 1
ATOM 1671 N N . LEU A 1 214 ? 15.154 -10.085 -17.795 1.00 91.69 214 LEU A N 1
ATOM 1672 C CA . LEU A 1 214 ? 16.099 -11.185 -18.023 1.00 91.69 214 LEU A CA 1
ATOM 1673 C C . LEU A 1 214 ? 16.048 -11.716 -19.461 1.00 91.69 214 LEU A C 1
ATOM 1675 O O . LEU A 1 214 ? 17.086 -11.962 -20.072 1.00 91.69 214 LEU A O 1
ATOM 1679 N N . ALA A 1 215 ? 14.846 -11.875 -20.022 1.00 92.75 215 ALA A N 1
ATOM 1680 C CA . ALA A 1 215 ? 14.688 -12.309 -21.407 1.00 92.75 215 ALA A CA 1
ATOM 1681 C C . ALA A 1 215 ? 15.283 -11.290 -22.392 1.00 92.75 215 ALA A C 1
ATOM 1683 O O . ALA A 1 215 ? 15.974 -11.675 -23.334 1.00 92.75 215 ALA A O 1
ATOM 1684 N N . LEU A 1 216 ? 15.052 -9.993 -22.166 1.00 92.19 216 LEU A N 1
ATOM 1685 C CA . LEU A 1 216 ? 15.626 -8.932 -22.993 1.00 92.19 216 LEU A CA 1
ATOM 1686 C C . LEU A 1 216 ? 17.141 -8.824 -22.836 1.00 92.19 216 LEU A C 1
ATOM 1688 O O . LEU A 1 216 ? 17.808 -8.593 -23.835 1.00 92.19 216 LEU A O 1
ATOM 1692 N N . ASP A 1 217 ? 17.682 -9.019 -21.635 1.00 91.75 217 ASP A N 1
ATOM 1693 C CA . ASP A 1 217 ? 19.132 -9.024 -21.404 1.00 91.75 217 ASP A CA 1
ATOM 1694 C C . ASP A 1 217 ? 19.807 -10.200 -22.128 1.00 91.75 217 ASP A C 1
ATOM 1696 O O . ASP A 1 217 ? 20.903 -10.052 -22.665 1.00 91.75 217 ASP A O 1
ATOM 1700 N N . GLY A 1 218 ? 19.128 -11.350 -22.215 1.00 92.50 218 GLY A N 1
ATOM 1701 C CA . GLY A 1 218 ? 19.588 -12.493 -23.007 1.00 92.50 218 GLY A CA 1
ATOM 1702 C C . GLY A 1 218 ? 19.506 -12.271 -24.522 1.00 92.50 218 GLY A C 1
ATOM 1703 O O . GLY A 1 218 ? 20.406 -12.685 -25.250 1.00 92.50 218 GLY A O 1
ATOM 1704 N N . LEU A 1 219 ? 18.444 -11.617 -25.009 1.00 91.12 219 LEU A N 1
ATOM 1705 C CA . LEU A 1 219 ? 18.252 -11.330 -26.439 1.00 91.12 219 LEU A CA 1
ATOM 1706 C C . LEU A 1 219 ? 19.119 -10.167 -26.938 1.00 91.12 219 LEU A C 1
ATOM 1708 O O . LEU A 1 219 ? 19.598 -10.201 -28.070 1.00 91.12 219 LEU A O 1
ATOM 1712 N N . PHE A 1 220 ? 19.320 -9.151 -26.098 1.00 91.75 220 PHE A N 1
ATOM 1713 C CA . PHE A 1 220 ? 20.035 -7.915 -26.412 1.00 91.75 220 PHE A CA 1
ATOM 1714 C C . PHE A 1 220 ? 21.086 -7.611 -25.330 1.00 91.75 220 PHE A C 1
ATOM 1716 O O . PHE A 1 220 ? 20.903 -6.681 -24.538 1.00 91.75 220 PHE A O 1
ATOM 1723 N N . PRO A 1 221 ? 22.221 -8.338 -25.293 1.00 89.88 221 PRO A N 1
ATOM 1724 C CA . PRO A 1 221 ? 23.240 -8.172 -24.250 1.00 89.88 221 PRO A CA 1
ATOM 1725 C C . PRO A 1 221 ? 23.860 -6.770 -24.197 1.00 89.88 221 PRO A C 1
ATOM 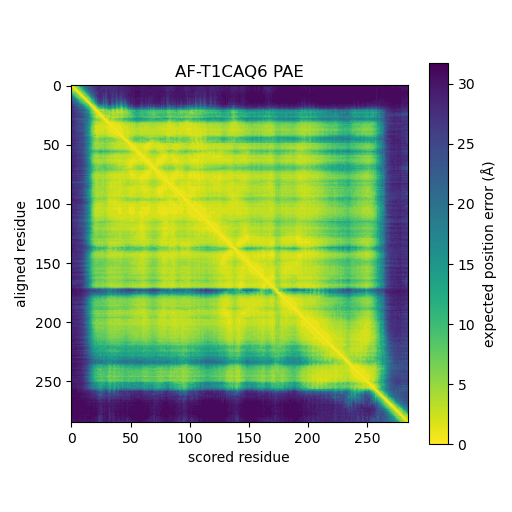1727 O O . PRO A 1 221 ? 24.363 -6.349 -23.158 1.00 89.88 221 PRO A O 1
ATOM 1730 N N . ARG A 1 222 ? 23.829 -6.028 -25.315 1.00 87.75 222 ARG A N 1
ATOM 1731 C CA . ARG A 1 222 ? 24.276 -4.624 -25.392 1.00 87.75 222 ARG A CA 1
ATOM 1732 C C . ARG A 1 222 ? 23.145 -3.604 -25.215 1.00 87.75 222 ARG A C 1
ATOM 1734 O O . ARG A 1 222 ? 23.338 -2.420 -25.495 1.00 87.75 222 ARG A O 1
ATOM 1741 N N . GLY A 1 223 ? 21.967 -4.040 -24.769 1.00 87.50 223 GLY A N 1
ATOM 1742 C CA . GLY A 1 223 ? 20.800 -3.181 -24.583 1.00 87.50 223 GLY A CA 1
ATOM 1743 C C . GLY A 1 223 ? 20.425 -2.450 -25.872 1.00 87.50 223 GLY A C 1
ATOM 1744 O O . GLY A 1 223 ? 20.413 -3.043 -26.947 1.00 87.50 223 GLY A O 1
ATOM 1745 N N . ALA A 1 224 ? 20.162 -1.144 -25.780 1.00 86.75 224 ALA A N 1
ATOM 1746 C CA . ALA A 1 224 ? 19.774 -0.321 -26.929 1.00 86.75 224 ALA A CA 1
ATOM 1747 C C . ALA A 1 224 ? 20.851 -0.213 -28.027 1.00 86.75 224 ALA A C 1
ATOM 1749 O O . ALA A 1 224 ? 20.533 0.122 -29.166 1.00 86.75 224 ALA A O 1
ATOM 1750 N N . ALA A 1 225 ? 22.113 -0.521 -27.709 1.00 86.12 225 ALA A N 1
ATOM 1751 C CA . ALA A 1 225 ? 23.214 -0.518 -28.669 1.00 86.12 225 ALA A CA 1
ATOM 1752 C C . ALA A 1 225 ? 23.378 -1.859 -29.409 1.00 86.12 225 ALA A C 1
ATOM 1754 O O . ALA A 1 225 ? 24.326 -2.016 -30.185 1.00 86.12 225 ALA A O 1
ATOM 1755 N N . ASP A 1 226 ? 22.510 -2.848 -29.167 1.00 87.25 226 ASP A N 1
ATOM 1756 C CA . ASP A 1 226 ? 22.644 -4.150 -29.808 1.00 87.25 226 ASP A CA 1
ATOM 1757 C C . ASP A 1 226 ? 22.308 -4.087 -31.317 1.00 87.25 226 ASP A C 1
ATOM 1759 O O . ASP A 1 226 ? 21.178 -3.763 -31.688 1.00 87.25 226 ASP A O 1
ATOM 1763 N N . PRO A 1 227 ? 23.240 -4.441 -32.225 1.00 85.44 227 PRO A N 1
ATOM 1764 C CA . PRO A 1 227 ? 23.016 -4.393 -33.669 1.00 85.44 227 PRO A CA 1
ATOM 1765 C C . PRO A 1 227 ? 21.895 -5.310 -34.160 1.00 85.44 227 PRO A C 1
ATOM 1767 O O . PRO A 1 227 ? 21.398 -5.112 -35.270 1.00 85.44 227 PRO A O 1
ATOM 1770 N N . SER A 1 228 ? 21.503 -6.324 -33.382 1.00 86.44 228 SER A N 1
ATOM 1771 C CA . SER A 1 228 ? 20.366 -7.182 -33.728 1.00 86.44 228 SER A CA 1
ATOM 1772 C C . SER A 1 228 ? 19.040 -6.411 -33.757 1.00 86.44 228 SER A C 1
ATOM 1774 O O . SER A 1 228 ? 18.164 -6.766 -34.546 1.00 86.44 228 SER A O 1
ATOM 1776 N N . LEU A 1 229 ? 18.922 -5.303 -33.013 1.00 84.88 229 LEU A N 1
ATOM 1777 C CA . LEU A 1 229 ? 17.737 -4.437 -33.012 1.00 84.88 229 LEU A CA 1
ATOM 1778 C C . LEU A 1 229 ? 17.501 -3.783 -34.380 1.00 84.88 229 LEU A C 1
ATOM 1780 O O . LEU A 1 229 ? 16.358 -3.661 -34.817 1.00 84.88 229 LEU A O 1
ATOM 1784 N N . ASN A 1 230 ? 18.575 -3.476 -35.116 1.00 81.31 230 ASN A N 1
ATOM 1785 C CA . ASN A 1 230 ? 18.495 -2.921 -36.473 1.00 81.31 230 ASN A CA 1
ATOM 1786 C C . ASN A 1 230 ? 17.928 -3.913 -37.498 1.00 81.31 230 ASN A C 1
ATOM 1788 O O . ASN A 1 230 ? 17.581 -3.516 -38.606 1.00 81.31 230 ASN A O 1
ATOM 1792 N N . LYS A 1 231 ? 17.840 -5.204 -37.151 1.00 84.06 231 LYS A N 1
ATOM 1793 C CA . LYS A 1 231 ? 17.265 -6.244 -38.016 1.00 84.06 231 LYS A CA 1
ATOM 1794 C C . LYS A 1 231 ? 15.765 -6.443 -37.786 1.00 84.06 231 LYS A C 1
ATOM 1796 O O . LYS A 1 231 ? 15.129 -7.127 -38.582 1.00 84.06 231 LYS A O 1
ATOM 1801 N N . LEU A 1 232 ? 15.201 -5.873 -36.717 1.00 83.75 232 LEU A N 1
ATOM 1802 C CA . LEU A 1 232 ? 13.791 -6.058 -36.356 1.00 83.75 232 LEU A CA 1
ATOM 1803 C C . LEU A 1 232 ? 12.845 -5.217 -37.217 1.00 83.75 232 LEU A C 1
ATOM 1805 O O . LEU A 1 232 ? 11.712 -5.623 -37.467 1.00 83.75 232 LEU A O 1
ATOM 1809 N N . LEU A 1 233 ? 13.299 -4.047 -37.669 1.00 83.00 233 LEU A N 1
ATOM 1810 C CA . LEU A 1 233 ? 12.500 -3.098 -38.440 1.00 83.00 233 LEU A CA 1
ATOM 1811 C C . LEU A 1 233 ? 13.238 -2.688 -39.713 1.00 83.00 233 LEU A C 1
ATOM 1813 O O . LEU A 1 233 ? 14.458 -2.583 -39.741 1.00 83.00 233 LEU A O 1
ATOM 1817 N N . LYS A 1 234 ? 12.475 -2.408 -40.776 1.00 78.50 234 LYS A N 1
ATOM 1818 C CA . LYS A 1 234 ? 13.023 -1.938 -42.062 1.00 78.50 234 LYS A CA 1
ATOM 1819 C C . LYS A 1 234 ? 13.599 -0.520 -41.991 1.00 78.50 234 LYS A C 1
ATOM 1821 O O . LYS A 1 234 ? 14.389 -0.145 -42.849 1.00 78.50 234 LYS A O 1
ATOM 1826 N N . VAL A 1 235 ? 13.159 0.271 -41.015 1.00 83.75 235 VAL A N 1
ATOM 1827 C CA . VAL A 1 235 ? 13.586 1.658 -40.804 1.00 83.75 235 VAL A CA 1
ATOM 1828 C C . VAL A 1 235 ? 14.418 1.705 -39.522 1.00 83.75 235 VAL A C 1
ATOM 1830 O O . VAL A 1 235 ? 13.954 1.174 -38.509 1.00 83.75 235 VAL A O 1
ATOM 1833 N N . PRO A 1 236 ? 15.615 2.321 -39.537 1.00 79.00 236 PRO A N 1
ATOM 1834 C CA . PRO A 1 236 ? 16.425 2.461 -38.335 1.00 79.00 236 PRO A CA 1
ATOM 1835 C C . PRO A 1 236 ? 15.727 3.387 -37.333 1.00 79.00 236 PRO A C 1
ATOM 1837 O O . PRO A 1 236 ? 15.256 4.466 -37.694 1.00 79.00 236 PRO A O 1
ATOM 1840 N N . LEU A 1 237 ? 15.666 2.955 -36.076 1.00 83.44 237 LEU A N 1
ATOM 1841 C CA . LEU A 1 237 ? 15.160 3.764 -34.970 1.00 83.44 237 LEU A CA 1
ATOM 1842 C C . LEU A 1 237 ? 16.285 4.618 -34.379 1.00 83.44 237 LEU A C 1
ATOM 1844 O O . LEU A 1 237 ? 17.446 4.205 -34.354 1.00 83.44 237 LEU A O 1
ATOM 1848 N N . TYR A 1 238 ? 15.940 5.794 -33.857 1.00 85.19 238 TYR A N 1
ATOM 1849 C CA . TYR A 1 238 ? 16.885 6.585 -33.067 1.00 85.19 238 TYR A CA 1
ATOM 1850 C C . TYR A 1 238 ? 17.178 5.900 -31.718 1.00 85.19 238 TYR A C 1
ATOM 1852 O O . TYR A 1 238 ? 16.288 5.234 -31.181 1.00 85.19 238 TYR A O 1
ATOM 1860 N N . PRO A 1 239 ? 18.364 6.109 -31.108 1.00 84.94 239 PRO A N 1
ATOM 1861 C CA . PRO A 1 239 ? 18.731 5.467 -29.841 1.00 84.94 239 PRO A CA 1
ATOM 1862 C C . PRO A 1 239 ? 17.677 5.612 -28.733 1.00 84.94 239 PRO A C 1
ATOM 1864 O O . PRO A 1 239 ? 17.282 4.620 -28.131 1.00 84.94 239 PRO A O 1
ATOM 1867 N N . TYR A 1 240 ? 17.114 6.811 -28.545 1.00 84.75 240 TYR A N 1
ATOM 1868 C CA . TYR A 1 240 ? 16.075 7.046 -27.532 1.00 84.75 240 TYR A CA 1
ATOM 1869 C C . TYR A 1 240 ? 14.755 6.305 -27.823 1.00 84.75 240 TYR A C 1
ATOM 1871 O O . TYR A 1 240 ? 14.030 5.946 -26.899 1.00 84.75 240 TYR A O 1
ATOM 1879 N N . GLN A 1 241 ? 14.423 6.053 -29.096 1.00 86.56 241 GLN A N 1
ATOM 1880 C CA . GLN A 1 241 ? 13.225 5.290 -29.470 1.00 86.56 241 GLN A CA 1
ATOM 1881 C C . GLN A 1 241 ? 13.409 3.812 -29.134 1.00 86.56 241 GLN A C 1
ATOM 1883 O O . GLN A 1 241 ? 12.468 3.156 -28.690 1.00 86.56 241 GLN A O 1
ATOM 1888 N N . ILE A 1 242 ? 14.629 3.301 -29.316 1.00 88.88 242 ILE A N 1
ATOM 1889 C CA . ILE A 1 242 ? 15.003 1.944 -28.922 1.00 88.88 242 ILE A CA 1
ATOM 1890 C C . ILE A 1 242 ? 14.963 1.817 -27.398 1.00 88.88 242 ILE A C 1
ATOM 1892 O O . ILE A 1 242 ? 14.356 0.880 -26.882 1.00 88.88 242 ILE A O 1
ATOM 1896 N N . GLU A 1 243 ? 15.543 2.773 -26.672 1.00 88.31 243 GLU A N 1
ATOM 1897 C CA . GLU A 1 243 ? 15.479 2.818 -25.207 1.00 88.31 243 GLU A CA 1
ATOM 1898 C C . GLU A 1 243 ? 14.033 2.865 -24.709 1.00 88.31 243 GLU A C 1
ATOM 1900 O O . GLU A 1 243 ? 13.655 2.067 -23.852 1.00 88.31 243 GLU A O 1
ATOM 1905 N N . GLY A 1 244 ? 13.197 3.725 -25.297 1.00 88.44 244 GLY A N 1
ATOM 1906 C CA . GLY A 1 244 ? 11.774 3.817 -24.974 1.00 88.44 244 GLY A CA 1
ATOM 1907 C C . GLY A 1 244 ? 11.010 2.522 -25.265 1.00 88.44 244 GLY A C 1
ATOM 1908 O O . GLY A 1 244 ? 10.184 2.099 -24.454 1.00 88.44 244 GLY A O 1
ATOM 1909 N N . ALA A 1 245 ? 11.309 1.851 -26.381 1.00 89.06 245 ALA A N 1
ATOM 1910 C CA . ALA A 1 245 ? 10.704 0.567 -26.727 1.00 89.06 245 ALA A CA 1
ATOM 1911 C C . ALA A 1 245 ? 11.128 -0.545 -25.755 1.00 89.06 245 ALA A C 1
ATOM 1913 O O . ALA A 1 245 ? 10.273 -1.259 -25.228 1.00 89.06 245 ALA A O 1
ATOM 1914 N N . LEU A 1 246 ? 12.428 -0.667 -25.462 1.00 90.25 246 LEU A N 1
ATOM 1915 C CA . LEU A 1 246 ? 12.943 -1.639 -24.496 1.00 90.25 246 LEU A CA 1
ATOM 1916 C C . LEU A 1 246 ? 12.379 -1.375 -23.097 1.00 90.25 246 LEU A C 1
ATOM 1918 O O . LEU A 1 246 ? 11.961 -2.316 -22.422 1.00 90.25 246 LEU A O 1
ATOM 1922 N N . PHE A 1 247 ? 12.298 -0.110 -22.684 1.00 89.38 247 PHE A N 1
ATOM 1923 C CA . PHE A 1 247 ? 11.656 0.292 -21.437 1.00 89.38 247 PHE A CA 1
ATOM 1924 C C . PHE A 1 247 ? 10.188 -0.142 -21.395 1.00 89.38 247 PHE A C 1
ATOM 1926 O O . PHE A 1 247 ? 9.769 -0.772 -20.425 1.00 89.38 247 PHE A O 1
ATOM 1933 N N . ALA A 1 248 ? 9.414 0.130 -22.449 1.00 90.19 248 ALA A N 1
ATOM 1934 C CA . ALA A 1 248 ? 8.002 -0.241 -22.501 1.00 90.19 248 ALA A CA 1
ATOM 1935 C C . ALA A 1 248 ? 7.794 -1.756 -22.413 1.00 90.19 248 ALA A C 1
ATOM 1937 O O . ALA A 1 248 ? 6.904 -2.208 -21.689 1.00 90.19 248 ALA A O 1
ATOM 1938 N N . VAL A 1 249 ? 8.636 -2.547 -23.086 1.00 90.38 249 VAL A N 1
ATOM 1939 C CA . VAL A 1 249 ? 8.578 -4.012 -22.994 1.00 90.38 249 VAL A CA 1
ATOM 1940 C C . VAL A 1 249 ? 8.955 -4.482 -21.587 1.00 90.38 249 VAL A C 1
ATOM 1942 O O . VAL A 1 249 ? 8.234 -5.304 -21.022 1.00 90.38 249 VAL A O 1
ATOM 1945 N N . ARG A 1 250 ? 10.013 -3.939 -20.965 1.00 89.94 250 ARG A N 1
ATOM 1946 C CA . ARG A 1 250 ? 10.385 -4.282 -19.574 1.00 89.94 250 ARG A CA 1
ATOM 1947 C C . ARG A 1 250 ? 9.260 -3.953 -18.599 1.00 89.94 250 ARG A C 1
ATOM 1949 O O . ARG A 1 250 ? 8.812 -4.825 -17.854 1.00 89.94 250 ARG A O 1
ATOM 1956 N N . ALA A 1 251 ? 8.725 -2.739 -18.672 1.00 85.69 251 ALA A N 1
ATOM 1957 C CA . ALA A 1 251 ? 7.632 -2.281 -17.821 1.00 85.69 251 ALA A CA 1
ATOM 1958 C C . ALA A 1 251 ? 6.320 -3.053 -18.066 1.00 85.69 251 ALA A C 1
ATOM 1960 O O . ALA A 1 251 ? 5.520 -3.221 -17.147 1.00 85.69 251 ALA A O 1
ATOM 1961 N N . GLY A 1 252 ? 6.087 -3.552 -19.286 1.00 85.88 252 GLY A N 1
ATOM 1962 C CA . GLY A 1 252 ? 4.879 -4.277 -19.703 1.00 85.88 252 GLY A CA 1
ATOM 1963 C C . GLY A 1 252 ? 3.652 -3.375 -19.876 1.00 85.88 252 GLY A C 1
ATOM 1964 O O . GLY A 1 252 ? 2.926 -3.497 -20.859 1.00 85.88 252 GLY A O 1
ATOM 1965 N N . ARG A 1 253 ? 3.438 -2.432 -18.953 1.00 80.00 253 ARG A N 1
ATOM 1966 C CA . ARG A 1 253 ? 2.479 -1.327 -19.069 1.00 80.00 253 ARG A CA 1
ATOM 1967 C C . ARG A 1 253 ? 3.230 -0.011 -18.904 1.00 80.00 253 ARG A C 1
ATOM 1969 O O . ARG A 1 253 ? 3.744 0.267 -17.827 1.00 80.00 253 ARG A O 1
ATOM 1976 N N . ALA A 1 254 ? 3.280 0.791 -19.963 1.00 82.50 254 ALA A N 1
ATOM 1977 C CA . ALA A 1 254 ? 3.973 2.074 -19.963 1.00 82.50 254 ALA A CA 1
ATOM 1978 C C . ALA A 1 254 ? 3.129 3.149 -20.652 1.00 82.50 254 ALA A C 1
ATOM 1980 O O . ALA A 1 254 ? 2.516 2.901 -21.690 1.00 82.50 254 ALA A O 1
ATOM 1981 N N . LEU A 1 255 ? 3.140 4.356 -20.085 1.00 76.19 255 LEU A N 1
ATOM 1982 C CA . LEU A 1 255 ? 2.716 5.566 -20.776 1.00 76.19 255 LEU A CA 1
ATOM 1983 C C . LEU A 1 255 ? 3.977 6.290 -21.248 1.00 76.19 255 LEU A C 1
ATOM 1985 O O . LEU A 1 255 ? 4.737 6.799 -20.429 1.00 76.19 255 LEU A O 1
ATOM 1989 N N . ILE A 1 256 ? 4.203 6.332 -22.560 1.00 74.56 256 ILE A N 1
ATOM 1990 C CA . ILE A 1 256 ? 5.338 7.063 -23.134 1.00 74.56 256 ILE A CA 1
ATOM 1991 C C . ILE A 1 256 ? 4.890 8.493 -23.454 1.00 74.56 256 ILE A C 1
ATOM 1993 O O . ILE A 1 256 ? 4.342 8.787 -24.525 1.00 74.56 256 ILE A O 1
ATOM 1997 N N . GLY A 1 257 ? 5.118 9.385 -22.492 1.00 73.06 257 GLY A N 1
ATOM 1998 C CA . GLY A 1 257 ? 5.074 10.827 -22.704 1.00 73.06 257 GLY A CA 1
ATOM 1999 C C . GLY A 1 257 ? 6.360 11.259 -23.396 1.00 73.06 257 GLY A C 1
ATOM 2000 O O . GLY A 1 257 ? 7.423 11.203 -22.798 1.00 73.06 257 GLY A O 1
ATOM 2001 N N . ASP A 1 258 ? 6.264 11.644 -24.661 1.00 67.81 258 ASP A N 1
ATOM 2002 C CA . ASP A 1 258 ? 7.405 12.098 -25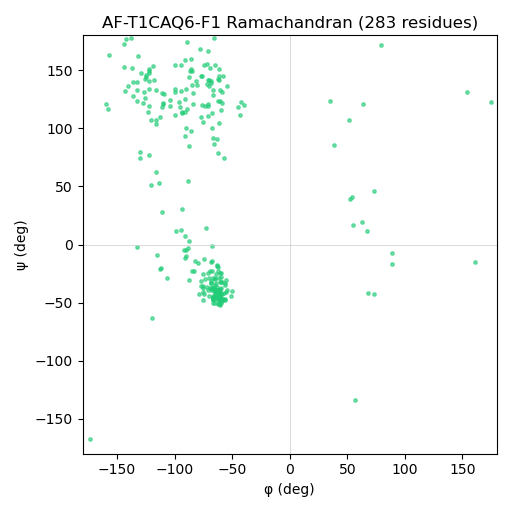.459 1.00 67.81 258 ASP A CA 1
ATOM 2003 C C . ASP A 1 258 ? 6.979 13.386 -26.167 1.00 67.81 258 ASP A C 1
ATOM 2005 O O . ASP A 1 258 ? 5.802 13.509 -26.545 1.00 67.81 258 ASP A O 1
ATOM 2009 N N . GLU A 1 259 ? 7.898 14.349 -26.229 1.00 62.34 259 GLU A N 1
ATOM 2010 C CA . GLU A 1 259 ? 7.646 15.714 -26.689 1.00 62.34 259 GLU A CA 1
ATOM 2011 C C . GLU A 1 259 ? 7.181 15.712 -28.151 1.00 62.34 259 GLU A C 1
ATOM 2013 O O . GLU A 1 259 ? 7.630 14.928 -28.994 1.00 62.34 259 GLU A O 1
ATOM 2018 N N . MET A 1 260 ? 6.232 16.596 -28.464 1.00 55.12 260 MET A N 1
ATOM 2019 C CA . MET A 1 260 ? 5.636 16.692 -29.796 1.00 55.12 260 MET A CA 1
ATOM 2020 C C . MET A 1 260 ? 6.678 17.176 -30.817 1.00 55.12 260 MET A C 1
ATOM 2022 O O . MET A 1 260 ? 6.846 18.372 -31.027 1.00 55.12 260 MET A O 1
ATOM 2026 N N . GLY A 1 261 ? 7.375 16.240 -31.462 1.00 55.97 261 GLY A N 1
ATOM 2027 C CA . GLY A 1 261 ? 8.395 16.535 -32.476 1.00 55.97 261 GLY A CA 1
ATOM 2028 C C . GLY A 1 261 ? 9.373 15.390 -32.756 1.00 55.97 261 GLY A C 1
ATOM 2029 O O . GLY A 1 261 ? 10.019 15.388 -33.799 1.00 55.97 261 GLY A O 1
ATOM 2030 N N . LEU A 1 262 ? 9.432 14.377 -31.885 1.00 53.12 262 LEU A N 1
ATOM 2031 C CA . LEU A 1 262 ? 10.400 13.272 -31.944 1.00 53.12 262 LEU A CA 1
ATOM 2032 C C . LEU A 1 262 ? 9.892 12.021 -32.704 1.00 53.12 262 LEU A C 1
ATOM 2034 O O . LEU A 1 262 ? 10.284 10.886 -32.457 1.00 53.12 262 LEU A O 1
ATOM 2038 N N . GLY A 1 263 ? 9.030 12.216 -33.707 1.00 47.69 263 GLY A N 1
ATOM 2039 C CA . GLY A 1 263 ? 8.781 11.176 -34.715 1.00 47.69 263 GLY A CA 1
ATOM 2040 C C . GLY A 1 263 ? 7.951 9.965 -34.260 1.00 47.69 263 GLY A C 1
ATOM 2041 O O . GLY A 1 263 ? 8.261 8.839 -34.632 1.00 47.69 263 GLY A O 1
ATOM 2042 N N . LYS A 1 264 ? 6.829 10.175 -33.553 1.00 55.91 264 LYS A N 1
ATOM 2043 C CA . LYS A 1 264 ? 5.785 9.135 -33.335 1.00 55.91 264 LYS A CA 1
ATOM 2044 C C . LYS A 1 264 ? 5.022 8.726 -34.605 1.00 55.91 264 LYS A C 1
ATOM 2046 O O . LYS A 1 264 ? 4.159 7.856 -34.573 1.00 55.91 264 LYS A O 1
ATOM 2051 N N . THR A 1 265 ? 5.334 9.347 -35.735 1.00 40.88 265 THR A N 1
ATOM 2052 C CA . THR A 1 265 ? 4.954 8.872 -37.063 1.00 40.88 265 THR A CA 1
ATOM 2053 C C . THR A 1 265 ? 6.240 8.691 -37.849 1.00 40.88 265 THR A C 1
ATOM 2055 O O . THR A 1 265 ? 6.973 9.655 -38.056 1.00 40.88 265 THR A O 1
ATOM 2058 N N . ILE A 1 266 ? 6.523 7.466 -38.293 1.00 41.06 266 ILE A N 1
ATOM 2059 C CA . ILE A 1 266 ? 7.500 7.233 -39.356 1.00 41.06 266 ILE A CA 1
ATOM 2060 C C . ILE A 1 266 ? 6.927 7.936 -40.593 1.00 41.06 266 ILE A C 1
ATOM 2062 O O . ILE A 1 266 ? 6.106 7.373 -41.315 1.00 41.06 266 ILE A O 1
ATOM 2066 N N . ARG A 1 267 ? 7.275 9.209 -40.795 1.00 32.75 267 ARG A N 1
ATOM 2067 C CA . ARG A 1 267 ? 7.088 9.895 -42.072 1.00 32.75 267 ARG A CA 1
ATOM 2068 C C . ARG A 1 267 ? 8.429 9.899 -42.792 1.00 32.75 267 ARG A C 1
ATOM 2070 O O . ARG A 1 267 ? 9.422 10.297 -42.182 1.00 32.75 267 ARG A O 1
ATOM 2077 N N . PRO A 1 268 ? 8.476 9.505 -44.074 1.00 32.72 268 PRO A N 1
ATOM 2078 C CA . PRO A 1 268 ? 9.627 9.825 -44.895 1.00 32.72 268 PRO A CA 1
ATOM 2079 C C . PRO A 1 268 ? 9.727 11.353 -44.953 1.00 32.72 268 PRO A C 1
ATOM 2081 O O . PRO A 1 268 ? 8.719 12.041 -45.143 1.00 32.72 268 PRO A O 1
ATOM 2084 N N . SER A 1 269 ? 10.926 11.892 -44.733 1.00 29.58 269 SER A N 1
ATOM 2085 C CA . SER A 1 269 ? 11.159 13.302 -45.022 1.00 29.58 269 SER A CA 1
ATOM 2086 C C . SER A 1 269 ? 10.935 13.547 -46.516 1.00 29.58 269 SER A C 1
ATOM 2088 O O . SER A 1 269 ? 11.154 12.665 -47.352 1.00 29.58 269 SER A O 1
ATOM 2090 N N . PRO A 1 270 ? 10.526 14.768 -46.858 1.00 33.03 270 PRO A N 1
ATOM 2091 C CA . PRO A 1 270 ? 11.336 15.465 -47.833 1.00 33.03 270 PRO A CA 1
ATOM 2092 C C . PRO A 1 270 ? 11.710 16.837 -47.277 1.00 33.03 270 PRO A C 1
ATOM 2094 O O . PRO A 1 270 ? 10.856 17.658 -46.948 1.00 33.03 270 PRO A O 1
ATOM 2097 N N . SER A 1 271 ? 13.009 17.103 -47.181 1.00 28.53 271 SER A N 1
ATOM 2098 C CA . SER A 1 271 ? 13.488 18.463 -47.426 1.00 28.53 271 SER A CA 1
ATOM 2099 C C . SER A 1 271 ? 13.516 18.682 -48.954 1.00 28.53 271 SER A C 1
ATOM 2101 O O . SER A 1 271 ? 13.430 17.697 -49.693 1.00 28.53 271 SER A O 1
ATOM 2103 N N . PRO A 1 272 ? 13.682 19.909 -49.485 1.00 47.03 272 PRO A N 1
ATOM 2104 C CA . PRO A 1 272 ? 13.851 21.198 -48.809 1.00 47.03 272 PRO A CA 1
ATOM 2105 C C . PRO A 1 272 ? 12.933 22.308 -49.379 1.00 47.03 272 PRO A C 1
ATOM 2107 O O . PRO A 1 272 ? 12.488 22.215 -50.520 1.00 47.03 272 PRO A O 1
ATOM 2110 N N . LYS A 1 273 ? 12.731 23.400 -48.619 1.00 29.75 273 LYS A N 1
ATOM 2111 C CA . LYS A 1 273 ? 12.783 24.823 -49.054 1.00 29.75 273 LYS A CA 1
ATOM 2112 C C . LYS A 1 273 ? 11.919 25.741 -48.168 1.00 29.75 273 LYS A C 1
ATOM 2114 O O . LYS A 1 273 ? 10.753 25.472 -47.918 1.00 29.75 273 LYS A O 1
ATOM 2119 N N . SER A 1 274 ? 12.556 26.841 -47.752 1.00 31.61 274 SER A N 1
ATOM 2120 C CA . SER A 1 274 ? 12.004 28.159 -47.385 1.00 31.61 274 SER A CA 1
ATOM 2121 C C . SER A 1 274 ? 10.857 28.241 -46.371 1.00 31.61 274 SER A C 1
ATOM 2123 O O . SER A 1 274 ? 9.698 28.067 -46.729 1.00 31.61 274 SER A O 1
ATOM 2125 N N . TRP A 1 275 ? 11.172 28.701 -45.158 1.00 25.70 275 TRP A N 1
ATOM 2126 C CA . TRP A 1 275 ? 10.247 29.472 -44.319 1.00 25.70 275 TRP A CA 1
ATOM 2127 C C . TRP A 1 275 ? 10.991 30.694 -43.772 1.00 25.70 275 TRP A C 1
ATOM 2129 O O . TRP A 1 275 ? 12.090 30.541 -43.234 1.00 25.70 275 TRP A O 1
ATOM 2139 N N . PRO A 1 276 ? 10.385 31.888 -43.850 1.00 33.41 276 PRO A N 1
ATOM 2140 C CA . PRO A 1 276 ? 10.343 32.692 -42.641 1.00 33.41 276 PRO A CA 1
ATOM 2141 C C . PRO A 1 276 ? 8.914 33.102 -42.266 1.00 33.41 276 PRO A C 1
ATOM 2143 O O . PRO A 1 276 ? 8.093 33.440 -43.112 1.00 33.41 276 PRO A O 1
ATOM 2146 N N . SER A 1 277 ? 8.716 33.135 -40.944 1.00 32.91 277 SER A N 1
ATOM 2147 C CA . SER A 1 277 ? 7.740 33.913 -40.165 1.00 32.91 277 SER A CA 1
ATOM 2148 C C . SER A 1 277 ? 6.241 33.657 -40.363 1.00 32.91 277 SER A C 1
ATOM 2150 O O . SER A 1 277 ? 5.703 33.920 -41.429 1.00 32.91 277 SER A O 1
ATOM 2152 N N . ILE A 1 278 ? 5.557 33.278 -39.268 1.00 30.50 278 ILE A N 1
ATOM 2153 C CA . ILE A 1 278 ? 4.471 34.043 -38.601 1.00 30.50 278 ILE A CA 1
ATOM 2154 C C . ILE A 1 278 ? 3.865 33.193 -37.444 1.00 30.50 278 ILE A C 1
ATOM 2156 O O . ILE A 1 278 ? 3.428 32.064 -37.639 1.00 30.50 278 ILE A O 1
ATOM 2160 N N . LEU A 1 279 ? 3.891 33.745 -36.220 1.00 30.36 279 LEU A N 1
ATOM 2161 C CA . LEU A 1 279 ? 3.099 33.372 -35.016 1.00 30.36 279 LEU A CA 1
ATOM 2162 C C . LEU A 1 279 ? 1.580 33.641 -35.241 1.00 30.36 279 LEU A C 1
ATOM 2164 O O . LEU A 1 279 ? 1.282 34.289 -36.236 1.00 30.36 279 LEU A O 1
ATOM 2168 N N . PRO A 1 280 ? 0.603 33.353 -34.337 1.00 41.22 280 PRO A N 1
ATOM 2169 C CA . PRO A 1 280 ? 0.642 32.722 -33.006 1.00 41.22 280 PRO A CA 1
ATOM 2170 C C . PRO A 1 280 ? -0.506 31.699 -32.728 1.00 41.22 280 PRO A C 1
ATOM 2172 O O . PRO A 1 280 ? -1.426 31.518 -33.515 1.00 41.22 280 PRO A O 1
ATOM 2175 N N . TYR A 1 281 ? -0.460 31.082 -31.536 1.00 28.00 281 TYR A N 1
ATOM 2176 C CA . TYR A 1 281 ? -1.583 30.658 -30.669 1.00 28.00 281 TYR A CA 1
ATOM 2177 C C . TYR A 1 281 ? -2.905 30.150 -31.285 1.00 28.00 281 TYR A C 1
ATOM 2179 O O . TYR A 1 281 ? -3.696 30.928 -31.812 1.00 28.00 281 TYR A O 1
ATOM 2187 N N . ARG A 1 282 ? -3.295 28.919 -30.906 1.00 27.33 282 ARG A N 1
ATOM 2188 C CA . ARG A 1 282 ? -4.677 28.617 -30.479 1.00 27.33 282 ARG A CA 1
ATOM 2189 C C . ARG A 1 282 ? -4.757 27.351 -29.616 1.00 27.33 282 ARG A C 1
ATOM 2191 O O . ARG A 1 282 ? -4.466 26.252 -30.066 1.00 27.33 282 ARG A O 1
ATOM 2198 N N . LYS A 1 283 ? -5.187 27.548 -28.364 1.00 30.16 283 LYS A N 1
ATOM 2199 C CA . LYS A 1 283 ? -5.794 26.534 -27.488 1.00 30.16 283 LYS A CA 1
ATOM 2200 C C . LYS A 1 283 ? -7.096 26.040 -28.122 1.00 30.16 283 LYS A C 1
ATOM 2202 O O . LYS A 1 283 ? -7.849 26.887 -28.596 1.00 30.16 283 LYS A O 1
ATOM 2207 N N . CYS A 1 284 ? -7.406 24.749 -28.017 1.00 26.64 284 CYS A N 1
ATOM 2208 C CA . CYS A 1 284 ? -8.777 24.226 -27.999 1.00 26.64 284 CYS A CA 1
ATOM 2209 C C . CYS A 1 284 ? -8.794 22.817 -27.378 1.00 26.64 284 CYS A C 1
ATOM 2211 O O . CYS A 1 284 ? -8.115 21.942 -27.899 1.00 26.64 284 CYS A O 1
ATOM 2213 N N . TRP A 1 285 ? -9.572 22.712 -26.290 1.00 37.06 285 TRP A N 1
ATOM 2214 C CA . TRP A 1 285 ? -10.250 21.561 -25.665 1.00 37.06 285 TRP A CA 1
ATOM 2215 C C . TRP A 1 285 ? -9.498 20.245 -25.453 1.00 37.06 285 TRP A C 1
ATOM 2217 O O . TRP A 1 285 ? -9.240 19.522 -26.434 1.00 37.06 285 TRP A O 1
#

InterPro domains:
  IPR007527 Zinc finger, SWIM-type [PS50966] (75-113)
  IPR027417 P-loop containing nucleoside triphosphate hydrolase [SSF52540] (225-266)
  IPR038718 SNF2-like, N-terminal domain superfamily [G3DSA:3.40.50.10810] (222-267)

Foldseek 3Di:
DDDDDDPPDPPPDPPDCPPPDQDPPDDPPPDDPLRSVVVNLLVVLQVAPWDKDFPDDDLAQGWIWIAHPVVRDIKIKGAFADDQQRIDIPDPCRVPALNSDGSPRSNSSSVLCPDPCSVVDRVVTHAAQAKEWDWGRHNDTFIAIGAHPVRDPVLVVLLVVQFPVVVRRTGDDDDPVSVVVSVVVCVVVVGHYYYDPVSVVVVVLLVQLVVQVVVQCVVAVPQLPRVVVVVPDPDDDDSVVSVVVSVCSSNVHDDDDDDPPRPPDPDDDDDDDDDDDDDDDDDDD

Radius of gyration: 27.48 Å; Cα contacts (8 Å, |Δi|>4): 343; chains: 1; bounding box: 49×76×102 Å

pLDDT: mean 81.59, std 20.66, range [25.7, 97.69]

Solvent-accessible surface area (backbone atoms only — not comparable to full-atom values): 17262 Å² total; per-residue (Å²): 137,90,80,83,83,80,83,78,75,91,77,76,75,89,68,75,81,71,78,79,81,78,62,93,86,56,78,56,93,92,45,54,75,65,55,45,52,47,50,50,30,47,61,55,12,53,70,55,84,57,47,82,44,75,75,43,92,48,95,69,64,24,40,30,40,41,31,35,75,88,78,70,45,72,36,52,33,39,38,47,60,90,53,69,39,49,40,49,47,74,40,72,64,35,73,72,41,47,58,16,59,35,48,67,55,29,26,48,50,56,54,47,63,72,40,91,64,30,71,58,49,66,70,70,51,73,76,47,59,46,25,38,35,37,59,28,28,49,80,52,82,44,45,26,51,43,82,15,77,62,53,48,71,68,41,52,54,47,42,56,77,45,21,36,70,94,56,72,18,32,56,46,90,82,57,72,71,55,56,56,48,36,54,51,46,22,56,75,68,74,41,56,70,48,68,38,67,71,27,53,51,51,52,52,53,49,54,54,25,52,52,41,40,54,53,46,46,71,74,28,76,57,52,69,74,27,74,68,62,62,72,75,44,99,64,86,72,57,66,68,56,41,44,51,48,54,48,34,57,28,60,68,70,66,83,86,86,69,70,98,80,78,60,97,58,95,64,85,83,78,83,88,83,90,86,82,89,83,85,80,90,83,90,81,135

Nearest PDB structures (foldseek):
  6t8x-assembly1_A  TM=5.028E-01  e=2.919E+00  Homo sapiens
  7uxi-assembly1_A  TM=3.032E-01  e=3.481E+00  Homo sapiens
  6y2r-assembly1_B  TM=2.546E-01  e=3.692E+00  Escherichia coli K-12
  6t8x-assembly1_F  TM=2.590E-01  e=4.953E+00  Homo sapiens

Organism: NCBI:txid410659

Sequence (285 aa):
MKTKPLSVKAAQASKSARKLKLSRTHVPAELSPADWQRALRRQFGGEQAFGLENVGMQPFFSEFRVSNPLSKSTYRVTIRGKYPGDNDCACPDYASNELGTCKHIEFILATLEKKRGAKAAFAHGYHPPFSELYLRNDSTRAVHFRPGTDCPAAVRKAAALSFDEGCDWRLRDERPATLDRLMALAAENGHELRAHGDALDFLAGRRDADRRSLALDGLFPRGAADPSLNKLLKVPLYPYQIEGALFAVRAGRALIGDEMGLGKTIRPSPSPKSWPSILPYRKCW